Protein AF-A0A9N8DLH5-F1 (afdb_monomer)

Secondary structure (DSSP, 8-state):
--GGGS-HHHHHHHHHHHSTTHHHIIIIIT-HIIIIIHHHTSSSPPPHHHHHHHHGGG-SSSGGGHHHHHHHHHS-BTTBSHHHHHHHHHHHHHHHH----EEEEEEEE-SSS-THHHHHHHTSSSEEEEEEEESS-HHHH-HHHHHHHHHHHHH------------------------PPP----TT--SSSTTTEEE----

Foldseek 3Di:
DALVLFDVVVSVLLVQLQDPPRVLCVFLPVVCVLPPVVQVFWPDGDDPVRSCVSCVQPVHGDPSRVCVSVQSQLPQHVCPVVVSSVVVVVVLVVQQPDAWAKEFEAEVVETQCDDPNVVSNVNRPNYDYDYYYGYHQRCNHCVPVVVVSVVCSVPDPDDPPPPPDDDDDDDDDDDDDDDDDDDDDDPDPDDSPPSGMDTDDDD

Sequence (203 aa):
MSYSDWPKDVAAFFENVRLPNVGEEMILVQNIFVEQMLPASVLRNLTEQEMAVYNAPYLTPGESRRPTLTWPRQIPINGTPPEVADVVTTYSAWMGENEMPKLLISAIPGILLNGEKLELARTWKNQEEVTVDGIHFIQEDSPNEIAEAIENWLEGDTFPQVLAESTSTSGPDDSSGPTTMQTTNGCIYLWFLFATLLLRKVW

Solvent-accessible surface area (backbone atoms only — not comparable to full-atom values): 12173 Å² total; per-residue (Å²): 104,49,61,85,76,40,60,70,68,59,30,51,49,59,54,44,48,60,37,85,67,50,15,50,43,44,24,23,67,63,37,38,54,67,79,44,51,48,56,71,27,32,75,58,85,72,49,72,68,57,50,49,60,71,39,63,72,46,75,53,67,39,73,61,24,41,65,71,40,53,52,69,54,49,50,40,48,73,49,38,41,51,74,47,28,50,52,52,52,53,52,52,53,50,50,47,70,40,83,53,48,33,43,38,52,46,40,47,83,28,62,82,66,47,69,71,60,38,58,54,58,70,65,27,42,57,59,48,78,48,78,42,54,18,34,68,49,33,65,81,52,29,47,64,63,51,48,52,53,50,51,53,61,70,71,52,86,76,73,82,72,78,79,73,76,88,76,89,83,86,85,83,90,85,89,80,83,89,80,85,80,79,90,74,92,74,93,80,90,68,71,92,53,62,81,37,42,49,77,61,86,88,127

Organism: NCBI:txid568900

Mean predicted aligned error: 10.53 Å

Nearest PDB structures (foldseek):
  7pw1-assembly1_A  TM=9.871E-01  e=3.420E-18  synthetic construct
  4wdr-assembly2_B  TM=9.832E-01  e=2.046E-17  Sphingobium indicum UT26S
  4h7h-assembly1_A  TM=9.842E-01  e=2.478E-17  Sphingobium sp. MI1205
  1g5f-assembly1_A  TM=9.837E-01  e=2.478E-17  Sphingomonas paucimobilis
  4h7k-assembly1_A  TM=9.808E-01  e=1.390E-16  Sphingobium sp. MI1205

Structure (mmCIF, N/CA/C/O backbone):
data_AF-A0A9N8DLH5-F1
#
_entry.id   AF-A0A9N8DLH5-F1
#
loop_
_atom_site.group_PDB
_atom_site.id
_atom_site.type_symbol
_atom_site.label_atom_id
_atom_site.label_alt_id
_atom_site.label_comp_id
_atom_site.label_asym_id
_atom_site.label_entity_id
_atom_site.label_seq_id
_atom_site.pdbx_PDB_ins_code
_atom_site.Cartn_x
_atom_site.Cartn_y
_atom_site.Cartn_z
_atom_site.occupancy
_atom_site.B_iso_or_equiv
_atom_site.auth_seq_id
_atom_site.auth_comp_id
_atom_site.auth_asym_id
_atom_site.auth_atom_id
_atom_site.pdbx_PDB_model_num
ATOM 1 N N . MET A 1 1 ? 3.733 14.131 0.642 1.00 80.25 1 MET A N 1
ATOM 2 C CA . MET A 1 1 ? 4.498 12.870 0.667 1.00 80.25 1 MET A CA 1
ATOM 3 C C . MET A 1 1 ? 5.750 13.038 -0.171 1.00 80.25 1 MET A C 1
ATOM 5 O O . MET A 1 1 ? 5.653 13.517 -1.299 1.00 80.25 1 MET A O 1
ATOM 9 N N . SER A 1 2 ? 6.895 12.661 0.381 1.00 86.38 2 SER A N 1
ATOM 10 C CA . SER A 1 2 ? 8.213 12.717 -0.243 1.00 86.38 2 SER A CA 1
ATOM 11 C C . SER A 1 2 ? 8.950 11.384 -0.106 1.00 86.38 2 SER A C 1
ATOM 13 O O . SER A 1 2 ? 8.600 10.566 0.742 1.00 86.38 2 SER A O 1
ATOM 15 N N . TYR A 1 3 ? 9.996 11.163 -0.907 1.00 85.88 3 TYR A N 1
ATOM 16 C CA . TYR A 1 3 ? 10.834 9.961 -0.783 1.00 85.88 3 TYR A CA 1
ATOM 17 C C . TYR A 1 3 ? 11.512 9.843 0.588 1.00 85.88 3 TYR A C 1
ATOM 19 O O . TYR A 1 3 ? 11.722 8.732 1.067 1.00 85.88 3 TYR A O 1
ATOM 27 N N . SER A 1 4 ? 11.820 10.967 1.245 1.00 87.12 4 SER A N 1
ATOM 28 C CA . SER A 1 4 ? 12.405 10.963 2.592 1.00 87.12 4 SER A CA 1
ATOM 29 C C . SER A 1 4 ? 11.441 10.502 3.684 1.00 87.12 4 SER A C 1
ATOM 31 O O . SER A 1 4 ? 11.886 10.245 4.799 1.00 87.12 4 SER A O 1
ATOM 33 N N . ASP A 1 5 ? 10.149 10.357 3.375 1.00 80.50 5 ASP A N 1
ATOM 34 C CA . ASP A 1 5 ? 9.148 9.869 4.327 1.00 80.50 5 ASP A CA 1
ATOM 35 C C . ASP A 1 5 ? 9.230 8.342 4.524 1.00 80.50 5 ASP A C 1
ATOM 37 O O . ASP A 1 5 ? 8.522 7.798 5.373 1.00 80.50 5 ASP A O 1
ATOM 41 N N . TRP A 1 6 ? 10.036 7.636 3.722 1.00 81.00 6 TRP A N 1
ATOM 42 C CA . TRP A 1 6 ? 10.093 6.175 3.680 1.00 81.00 6 TRP A CA 1
ATOM 43 C C . TRP A 1 6 ? 11.488 5.618 3.983 1.00 81.00 6 TRP A C 1
ATOM 45 O O . TRP A 1 6 ? 12.493 6.310 3.791 1.00 81.00 6 TRP A O 1
ATOM 55 N N . PRO A 1 7 ? 11.582 4.340 4.410 1.00 86.31 7 PRO A N 1
ATOM 56 C CA . PRO A 1 7 ? 12.855 3.629 4.446 1.00 86.31 7 PRO A CA 1
ATOM 57 C C . PRO A 1 7 ? 13.575 3.719 3.095 1.00 86.31 7 PRO A C 1
ATOM 59 O O . PRO A 1 7 ? 12.933 3.687 2.042 1.00 86.31 7 PRO A O 1
ATOM 62 N N . LYS A 1 8 ? 14.911 3.803 3.116 1.00 89.38 8 LYS A N 1
ATOM 63 C CA . LYS A 1 8 ? 15.735 4.003 1.907 1.00 89.38 8 LYS A CA 1
ATOM 64 C C . LYS A 1 8 ? 15.429 2.985 0.813 1.00 89.38 8 LYS A C 1
ATOM 66 O O . LYS A 1 8 ? 15.370 3.339 -0.357 1.00 89.38 8 LYS A O 1
ATOM 71 N N . ASP A 1 9 ? 15.202 1.745 1.212 1.00 87.75 9 ASP A N 1
ATOM 72 C CA . ASP A 1 9 ? 14.978 0.609 0.327 1.00 87.75 9 ASP A CA 1
ATOM 73 C C . ASP A 1 9 ? 13.631 0.758 -0.406 1.00 87.75 9 ASP A C 1
ATOM 75 O O . ASP A 1 9 ? 13.538 0.547 -1.615 1.00 87.75 9 ASP A O 1
ATOM 79 N N . VAL A 1 10 ? 12.606 1.232 0.312 1.00 87.19 10 VAL A N 1
ATOM 80 C CA . VAL A 1 10 ? 11.275 1.545 -0.232 1.00 87.19 10 VAL A CA 1
ATOM 81 C C . VAL A 1 10 ? 11.349 2.749 -1.167 1.00 87.19 10 VAL A C 1
ATOM 83 O O . VAL A 1 10 ? 10.803 2.710 -2.270 1.00 87.19 10 VAL A O 1
ATOM 86 N N . ALA A 1 11 ? 12.050 3.811 -0.762 1.00 91.19 11 ALA A N 1
ATOM 87 C CA . ALA A 1 11 ? 12.263 4.980 -1.609 1.00 91.19 11 ALA A CA 1
ATOM 88 C C . ALA A 1 11 ? 12.964 4.592 -2.922 1.00 91.19 11 ALA A C 1
ATOM 90 O O . ALA A 1 11 ? 12.450 4.894 -3.997 1.00 91.19 11 ALA A O 1
ATOM 91 N N . ALA A 1 12 ? 14.058 3.830 -2.839 1.00 93.69 12 ALA A N 1
ATOM 92 C CA . ALA A 1 12 ? 14.810 3.354 -3.994 1.00 93.69 12 ALA A CA 1
ATOM 93 C C . ALA A 1 12 ? 13.968 2.455 -4.912 1.00 93.69 12 ALA A C 1
ATOM 95 O O . ALA A 1 12 ? 14.072 2.558 -6.136 1.00 93.69 12 ALA A O 1
ATOM 96 N N . PHE A 1 13 ? 13.106 1.593 -4.360 1.00 93.81 13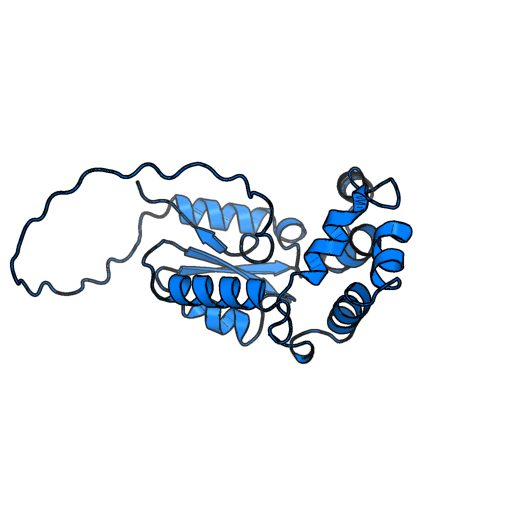 PHE A N 1
ATOM 97 C CA . PHE A 1 13 ? 12.154 0.824 -5.164 1.00 93.81 13 PHE A CA 1
ATOM 98 C C . PHE A 1 13 ? 11.257 1.756 -5.993 1.00 93.81 13 PHE A C 1
ATOM 100 O O . PHE A 1 13 ? 11.144 1.599 -7.211 1.00 93.81 13 PHE A O 1
ATOM 107 N N . PHE A 1 14 ? 10.657 2.759 -5.349 1.00 93.19 14 PHE A N 1
ATOM 108 C CA . PHE A 1 14 ? 9.746 3.694 -6.004 1.00 93.19 14 PHE A CA 1
ATOM 109 C C . PHE A 1 14 ? 10.437 4.650 -6.987 1.00 93.19 14 PHE A C 1
ATOM 111 O O . PHE A 1 14 ? 9.817 5.057 -7.973 1.00 93.19 14 PHE A O 1
ATOM 118 N N . GLU A 1 15 ? 11.699 4.998 -6.763 1.00 95.62 15 GLU A N 1
ATOM 119 C CA . GLU A 1 15 ? 12.505 5.728 -7.743 1.00 95.62 15 GLU A CA 1
ATOM 120 C C . GLU A 1 15 ? 12.760 4.857 -8.981 1.00 95.62 15 GLU A C 1
ATOM 122 O O . GLU A 1 15 ? 12.438 5.259 -10.100 1.00 95.62 15 GLU A O 1
ATOM 127 N N . ASN A 1 16 ? 13.252 3.629 -8.791 1.00 97.19 16 ASN A N 1
ATOM 128 C CA . ASN A 1 16 ? 13.611 2.740 -9.897 1.00 97.19 16 ASN A CA 1
ATOM 129 C C . ASN A 1 16 ? 12.400 2.278 -10.715 1.00 97.19 16 ASN A 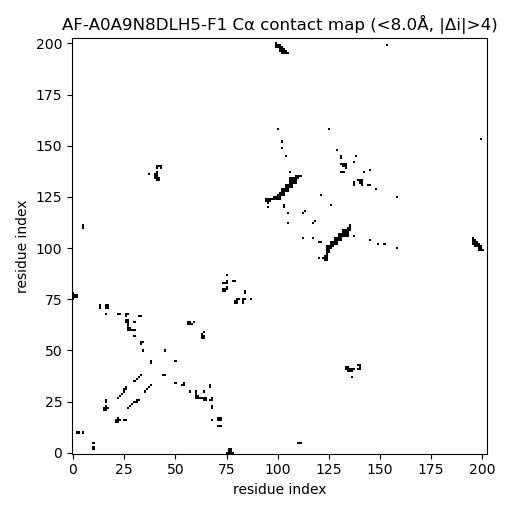C 1
ATOM 131 O O . ASN A 1 16 ? 12.462 2.260 -11.944 1.00 97.19 16 ASN A O 1
ATOM 135 N N . VAL A 1 17 ? 11.265 1.978 -10.072 1.00 96.56 17 VAL A N 1
ATOM 136 C CA . VAL A 1 17 ? 10.045 1.558 -10.785 1.00 96.56 17 VAL A CA 1
ATOM 137 C C . VAL A 1 17 ? 9.519 2.654 -11.722 1.00 96.56 17 VAL A C 1
ATOM 139 O O . VAL A 1 17 ? 8.859 2.357 -12.718 1.00 96.56 17 VAL A O 1
ATOM 142 N N . ARG A 1 18 ? 9.829 3.930 -11.452 1.00 96.44 18 ARG A N 1
ATOM 143 C CA . ARG A 1 18 ? 9.454 5.074 -12.300 1.00 96.44 18 ARG A CA 1
ATOM 144 C C . ARG A 1 18 ? 10.413 5.320 -13.463 1.00 96.44 18 ARG A C 1
ATOM 146 O O . ARG A 1 18 ? 10.031 6.023 -14.396 1.00 96.44 18 ARG A O 1
ATOM 153 N N . LEU A 1 19 ? 11.614 4.747 -13.449 1.00 97.62 19 LEU A N 1
ATOM 154 C CA . LEU A 1 19 ? 12.576 4.915 -14.535 1.00 97.62 19 LEU A CA 1
ATOM 155 C C . LEU A 1 19 ? 12.169 4.085 -15.769 1.00 97.62 19 LEU A C 1
ATOM 157 O O . LEU A 1 19 ? 11.761 2.928 -15.621 1.00 97.62 19 LEU A O 1
ATOM 161 N N . PRO A 1 20 ? 12.288 4.644 -16.989 1.00 96.75 20 PRO A N 1
ATOM 162 C CA . PRO A 1 20 ? 11.989 3.921 -18.220 1.00 96.75 20 PRO A CA 1
ATOM 163 C C . PRO A 1 20 ? 12.994 2.786 -18.443 1.00 96.75 20 PRO A C 1
ATOM 165 O O . PRO A 1 20 ? 14.189 2.941 -18.187 1.00 96.75 20 PRO A O 1
ATOM 168 N N . ASN A 1 21 ? 12.508 1.656 -18.953 1.00 97.44 21 ASN A N 1
ATOM 169 C CA . ASN A 1 21 ? 13.212 0.381 -19.136 1.00 97.44 21 ASN A CA 1
ATOM 170 C C . ASN A 1 21 ? 13.603 -0.314 -17.823 1.00 97.44 21 ASN A C 1
ATOM 172 O O . ASN A 1 21 ? 13.488 -1.530 -17.737 1.00 97.44 21 ASN A O 1
ATOM 176 N N . VAL A 1 22 ? 14.022 0.431 -16.797 1.00 98.50 22 VAL A N 1
ATOM 177 C CA . VAL A 1 22 ? 14.366 -0.121 -15.477 1.00 98.50 22 VAL A CA 1
ATOM 178 C C . VAL A 1 22 ? 13.118 -0.652 -14.774 1.00 98.50 22 VAL A C 1
ATOM 180 O O . VAL A 1 22 ? 13.096 -1.811 -14.374 1.00 98.50 22 VAL A O 1
ATOM 183 N N . GLY A 1 23 ? 12.053 0.150 -14.669 1.00 98.25 23 GLY A N 1
ATOM 184 C CA . GLY A 1 23 ? 10.805 -0.298 -14.051 1.00 98.25 23 GLY A CA 1
ATOM 185 C C . GLY A 1 23 ? 10.131 -1.425 -14.838 1.00 98.25 23 GLY A C 1
ATOM 186 O O . GLY A 1 23 ? 9.621 -2.375 -14.247 1.00 98.25 23 GLY A O 1
ATOM 187 N N . GLU A 1 24 ? 10.164 -1.355 -16.172 1.00 98.50 24 GLU A N 1
ATOM 188 C CA . GLU A 1 24 ? 9.677 -2.421 -17.049 1.00 98.50 24 GLU A CA 1
ATOM 189 C C . GLU A 1 24 ? 10.430 -3.735 -16.822 1.00 98.50 24 GLU A C 1
ATOM 191 O O . GLU A 1 24 ? 9.792 -4.773 -16.674 1.00 98.50 24 GLU A O 1
ATOM 196 N N . GLU A 1 25 ? 11.758 -3.701 -16.741 1.00 98.56 25 GLU A N 1
ATOM 197 C CA . GLU A 1 25 ? 12.571 -4.881 -16.444 1.00 98.56 25 GLU A CA 1
ATOM 198 C C . GLU A 1 25 ? 12.245 -5.437 -15.047 1.00 98.56 25 GLU A C 1
ATOM 200 O O . GLU A 1 25 ? 11.876 -6.603 -14.904 1.00 98.56 25 GLU A O 1
ATOM 205 N N . MET A 1 26 ? 12.277 -4.585 -14.019 1.00 98.31 26 MET A N 1
ATOM 206 C CA . MET A 1 26 ? 12.006 -4.980 -12.632 1.00 98.31 26 MET A CA 1
ATOM 207 C C . MET A 1 26 ? 10.631 -5.631 -12.452 1.00 98.31 26 MET A C 1
ATOM 209 O O . MET A 1 26 ? 10.480 -6.596 -11.704 1.00 98.31 26 MET A O 1
ATOM 213 N N . ILE A 1 27 ? 9.600 -5.097 -13.107 1.00 98.25 27 ILE A N 1
ATOM 214 C CA . ILE A 1 27 ? 8.228 -5.541 -12.865 1.00 98.25 27 ILE A CA 1
ATOM 215 C C . ILE A 1 27 ? 7.736 -6.499 -13.941 1.00 98.25 27 ILE A C 1
ATOM 217 O O . ILE A 1 27 ? 7.253 -7.584 -13.625 1.00 98.25 27 ILE A O 1
ATOM 221 N N . LEU A 1 28 ? 7.849 -6.132 -15.216 1.00 98.50 28 LEU A N 1
ATOM 222 C CA . LEU A 1 28 ? 7.273 -6.927 -16.299 1.00 98.50 28 LEU A CA 1
ATOM 223 C C . LEU A 1 28 ? 8.102 -8.179 -16.577 1.00 98.50 28 LEU A C 1
ATOM 225 O O . LEU A 1 28 ? 7.523 -9.205 -16.930 1.00 98.50 28 LEU A O 1
ATOM 229 N N . VAL A 1 29 ? 9.422 -8.134 -16.379 1.00 98.38 29 VAL A N 1
ATOM 230 C CA . VAL A 1 29 ? 10.312 -9.286 -16.598 1.00 98.38 29 VAL A CA 1
ATOM 231 C C . VAL A 1 29 ? 10.588 -10.030 -15.293 1.00 98.38 29 VAL A C 1
ATOM 233 O O . VAL A 1 29 ? 10.373 -11.241 -15.233 1.00 98.38 29 VAL A O 1
ATOM 236 N N . GLN A 1 30 ? 10.975 -9.318 -14.236 1.00 98.12 30 GLN A N 1
ATOM 237 C CA . GLN A 1 30 ? 11.459 -9.924 -12.988 1.00 98.12 30 GLN A CA 1
ATOM 238 C C . GLN A 1 30 ? 10.388 -10.102 -11.902 1.00 98.12 30 GLN A C 1
ATOM 240 O O . GLN A 1 30 ? 10.673 -10.707 -10.876 1.00 98.12 30 GLN A O 1
ATOM 245 N N . ASN A 1 31 ? 9.166 -9.594 -12.106 1.00 97.88 31 ASN A N 1
ATOM 246 C CA . ASN A 1 31 ? 8.037 -9.749 -11.178 1.00 97.88 31 ASN A CA 1
ATOM 247 C C . ASN A 1 31 ? 8.323 -9.298 -9.729 1.00 97.88 31 ASN A C 1
ATOM 249 O O . ASN A 1 31 ? 7.689 -9.777 -8.787 1.00 97.88 31 ASN A O 1
ATOM 253 N N . ILE A 1 32 ? 9.251 -8.349 -9.538 1.00 97.31 32 ILE A N 1
ATOM 254 C CA . ILE A 1 32 ? 9.759 -7.952 -8.211 1.00 97.31 32 ILE A CA 1
ATOM 255 C C . ILE A 1 32 ? 8.635 -7.523 -7.261 1.00 97.31 32 ILE A C 1
ATOM 257 O O . ILE A 1 32 ? 8.720 -7.771 -6.059 1.00 97.31 32 ILE A O 1
ATOM 261 N N . PHE A 1 33 ? 7.562 -6.910 -7.775 1.00 94.94 33 PHE A N 1
ATOM 262 C CA . PHE A 1 33 ? 6.442 -6.483 -6.934 1.00 94.94 33 PHE A CA 1
ATOM 263 C C . PHE A 1 33 ? 5.807 -7.658 -6.173 1.00 94.94 33 PHE A C 1
ATOM 265 O O . PHE A 1 33 ? 5.589 -7.576 -4.969 1.00 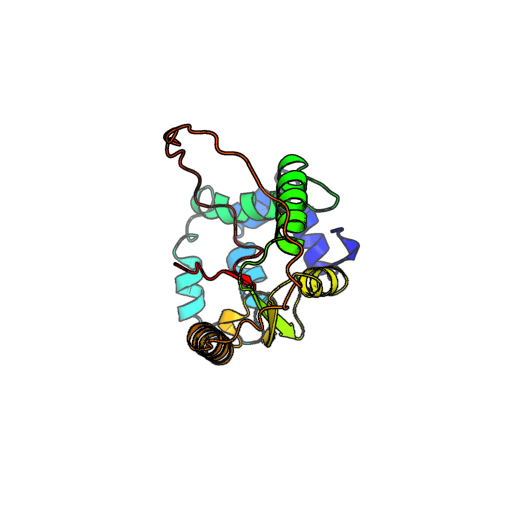94.94 33 PHE A O 1
ATOM 272 N N . VAL A 1 34 ? 5.515 -8.757 -6.868 1.00 96.25 34 VAL A N 1
ATOM 273 C CA . VAL A 1 34 ? 4.799 -9.897 -6.278 1.00 96.25 34 VAL A CA 1
ATOM 274 C C . VAL A 1 34 ? 5.773 -10.845 -5.592 1.00 96.25 34 VAL A C 1
ATOM 276 O O . VAL A 1 34 ? 5.501 -11.309 -4.494 1.00 96.25 34 VAL A O 1
ATOM 279 N N . GLU A 1 35 ? 6.924 -11.114 -6.206 1.00 97.06 35 GLU A N 1
ATOM 280 C CA . GLU A 1 35 ? 7.851 -12.133 -5.704 1.00 97.06 35 GLU A CA 1
ATOM 281 C C . GLU A 1 35 ? 8.768 -11.638 -4.581 1.00 97.06 35 GLU A C 1
ATOM 283 O O . GLU A 1 35 ? 9.313 -12.459 -3.848 1.00 97.06 35 GLU A O 1
ATOM 288 N N . GLN A 1 36 ? 8.949 -10.321 -4.425 1.00 94.75 36 GLN A N 1
ATOM 289 C CA . GLN A 1 36 ? 9.870 -9.764 -3.426 1.00 94.75 36 GLN A CA 1
ATOM 290 C C . GLN A 1 36 ? 9.204 -8.719 -2.531 1.00 94.75 36 GLN A C 1
ATOM 292 O O . GLN A 1 36 ? 9.236 -8.854 -1.312 1.00 94.75 36 GLN A O 1
ATOM 297 N N . MET A 1 37 ? 8.572 -7.693 -3.110 1.00 92.94 37 MET A N 1
ATOM 298 C CA . MET A 1 37 ? 7.992 -6.597 -2.321 1.00 92.94 37 MET A CA 1
ATOM 299 C C . MET A 1 37 ? 6.822 -7.057 -1.450 1.00 92.94 37 MET A C 1
ATOM 301 O O . MET A 1 37 ? 6.749 -6.668 -0.286 1.00 92.94 37 MET A O 1
ATOM 305 N N . LEU A 1 38 ? 5.920 -7.877 -1.999 1.00 94.06 38 LEU A N 1
ATOM 306 C CA . LEU A 1 38 ? 4.769 -8.406 -1.270 1.00 94.06 38 LEU A CA 1
ATOM 307 C C . LEU A 1 38 ? 5.175 -9.196 -0.013 1.00 94.06 38 LEU A C 1
ATOM 309 O O . LEU A 1 38 ? 4.798 -8.759 1.074 1.00 94.06 38 LEU A O 1
ATOM 313 N N . PRO A 1 39 ? 5.991 -10.267 -0.094 1.00 95.69 39 PRO A N 1
ATOM 314 C CA . PRO A 1 39 ? 6.378 -11.025 1.097 1.00 95.69 39 PRO A CA 1
ATOM 315 C C . PRO A 1 39 ? 7.275 -10.229 2.055 1.00 95.69 39 PRO A C 1
ATOM 317 O O . PRO A 1 39 ? 7.208 -10.444 3.257 1.00 95.69 39 PRO A O 1
ATOM 320 N N . ALA A 1 40 ? 8.076 -9.276 1.562 1.00 94.06 40 ALA A N 1
ATOM 321 C CA . ALA A 1 40 ? 8.868 -8.393 2.425 1.00 94.06 40 ALA A CA 1
ATOM 322 C C . ALA A 1 40 ? 8.019 -7.363 3.197 1.00 94.06 40 ALA A C 1
ATOM 324 O O . ALA A 1 40 ? 8.529 -6.703 4.102 1.00 94.06 40 ALA A O 1
ATOM 325 N N . SER A 1 41 ? 6.741 -7.200 2.834 1.00 93.62 41 SER A N 1
ATOM 326 C CA . SER A 1 41 ? 5.816 -6.235 3.441 1.00 93.62 41 SER A CA 1
ATOM 327 C C . SER A 1 41 ? 4.745 -6.897 4.322 1.00 93.62 41 SER A C 1
ATOM 329 O O . SER A 1 41 ? 3.673 -6.316 4.532 1.00 93.62 41 SER A O 1
ATOM 331 N N . VAL A 1 42 ? 5.060 -8.091 4.831 1.00 95.50 42 VAL A N 1
ATOM 332 C CA . VAL A 1 42 ? 4.301 -8.916 5.784 1.00 95.50 42 VAL A CA 1
ATOM 333 C C . VAL A 1 42 ? 5.268 -9.312 6.913 1.00 95.50 42 VAL A C 1
ATOM 335 O O . VAL A 1 42 ? 6.438 -9.581 6.640 1.00 95.50 42 VAL A O 1
ATOM 338 N N . LEU A 1 43 ? 4.836 -9.309 8.179 1.00 96.12 43 LEU A N 1
ATOM 339 C CA . LEU A 1 43 ? 5.682 -9.726 9.310 1.00 96.12 43 LEU A CA 1
ATOM 340 C C . LEU A 1 43 ? 5.950 -11.231 9.289 1.00 96.12 43 LEU A C 1
ATOM 342 O O . LEU A 1 43 ? 7.078 -11.670 9.534 1.00 96.12 43 LEU A O 1
ATOM 346 N N . ARG A 1 44 ? 4.910 -12.030 9.038 1.00 95.81 44 ARG A N 1
ATOM 347 C CA . ARG A 1 44 ? 5.052 -13.483 8.905 1.00 95.81 44 ARG A CA 1
ATOM 348 C C . ARG A 1 44 ? 5.566 -13.872 7.520 1.00 95.81 44 ARG A C 1
ATOM 350 O O . ARG A 1 44 ? 5.396 -13.164 6.534 1.00 95.81 44 ARG A O 1
ATOM 357 N N . ASN A 1 45 ? 6.102 -15.084 7.422 1.00 96.62 45 ASN A N 1
ATOM 358 C CA . ASN A 1 45 ? 6.362 -15.679 6.116 1.00 96.62 45 ASN A CA 1
ATOM 359 C C . ASN A 1 45 ? 5.043 -16.148 5.491 1.00 96.62 45 ASN A C 1
ATOM 361 O O . ASN A 1 45 ? 4.296 -16.918 6.105 1.00 96.62 45 ASN A O 1
ATOM 365 N N . LEU A 1 46 ? 4.789 -15.718 4.257 1.00 97.06 46 LEU A N 1
ATOM 366 C CA . LEU A 1 46 ? 3.748 -16.307 3.424 1.00 97.06 46 LEU A CA 1
ATOM 367 C C . LEU A 1 46 ? 4.169 -17.716 2.998 1.00 97.06 46 LEU A C 1
ATOM 369 O O . LEU A 1 46 ? 5.324 -17.968 2.647 1.00 97.06 46 LEU A O 1
ATOM 373 N N . THR A 1 47 ? 3.224 -18.643 3.046 1.00 98.25 47 THR A N 1
ATOM 374 C CA . THR A 1 47 ? 3.411 -20.029 2.616 1.00 98.25 47 THR A CA 1
ATOM 375 C C . THR A 1 47 ? 3.550 -20.123 1.098 1.00 98.25 47 THR A C 1
ATOM 377 O O . THR A 1 47 ? 3.146 -19.230 0.351 1.00 98.25 47 THR A O 1
ATOM 380 N N . GLU A 1 48 ? 4.075 -21.248 0.611 1.00 98.00 48 GLU A N 1
ATOM 381 C CA . GLU A 1 48 ? 4.153 -21.514 -0.830 1.00 98.00 48 GLU A CA 1
ATOM 382 C C . GLU A 1 48 ? 2.769 -21.503 -1.491 1.00 98.00 48 GLU A C 1
ATOM 384 O O . GLU A 1 48 ? 2.629 -21.027 -2.616 1.00 98.00 48 GLU A O 1
ATOM 389 N N . GLN A 1 49 ? 1.735 -21.991 -0.796 1.00 98.44 49 GLN A N 1
ATOM 390 C CA . GLN A 1 49 ? 0.365 -21.994 -1.306 1.00 98.44 49 GLN A CA 1
ATOM 391 C C . GLN A 1 49 ? -0.193 -20.572 -1.430 1.00 98.44 49 GLN A C 1
ATOM 393 O O . GLN A 1 49 ? -0.783 -20.242 -2.457 1.00 98.44 49 GLN A O 1
ATOM 398 N N . GLU A 1 50 ? 0.026 -19.719 -0.428 1.00 98.19 50 GLU A N 1
ATOM 399 C CA . GLU A 1 50 ? -0.382 -18.307 -0.469 1.00 98.19 50 GLU A CA 1
ATOM 400 C C . GLU A 1 50 ? 0.359 -17.556 -1.582 1.00 98.19 50 GLU A C 1
ATOM 402 O O . GLU A 1 50 ? -0.260 -16.889 -2.413 1.00 98.19 50 GLU A O 1
ATOM 407 N N . MET A 1 51 ? 1.679 -17.745 -1.680 1.00 98.25 51 MET A N 1
ATOM 408 C CA . MET A 1 51 ? 2.479 -17.152 -2.752 1.00 98.25 51 MET A CA 1
ATOM 409 C C . MET A 1 51 ? 2.059 -17.652 -4.136 1.00 98.25 51 MET A C 1
ATOM 411 O O . MET A 1 51 ? 2.065 -16.874 -5.090 1.00 98.25 51 MET A O 1
ATOM 415 N N . ALA A 1 52 ? 1.667 -18.920 -4.282 1.00 98.31 52 ALA A N 1
ATOM 416 C CA . ALA A 1 52 ? 1.158 -19.444 -5.546 1.00 98.31 52 ALA A CA 1
ATOM 417 C C . ALA A 1 52 ? -0.150 -18.752 -5.967 1.00 98.31 52 ALA A C 1
ATOM 419 O O . ALA A 1 52 ? -0.320 -18.446 -7.148 1.00 98.31 52 ALA A O 1
ATOM 420 N N . VAL A 1 53 ? -1.042 -18.450 -5.015 1.00 98.44 53 VAL A N 1
ATOM 421 C CA . VAL A 1 53 ? -2.278 -17.691 -5.277 1.00 98.44 53 VAL A CA 1
ATOM 422 C C . VAL A 1 53 ? -1.955 -16.264 -5.715 1.00 98.44 53 VAL A C 1
ATOM 424 O O . VAL A 1 53 ? -2.464 -15.822 -6.746 1.00 98.44 53 VAL A O 1
ATOM 427 N N . TYR A 1 54 ? -1.066 -15.567 -5.001 1.00 97.69 54 TYR A N 1
ATOM 428 C CA . TYR A 1 54 ? -0.646 -14.216 -5.381 1.00 97.69 54 TYR A CA 1
ATOM 429 C C . TYR A 1 54 ? 0.031 -14.162 -6.752 1.00 97.69 54 TYR A C 1
ATOM 431 O O . TYR A 1 54 ? -0.180 -13.209 -7.499 1.00 97.69 54 TYR A O 1
ATOM 439 N N . ASN A 1 55 ? 0.809 -15.184 -7.113 1.00 97.19 55 ASN A N 1
ATOM 440 C CA . ASN A 1 55 ? 1.494 -15.252 -8.402 1.00 97.19 55 ASN A CA 1
ATOM 441 C C . ASN A 1 55 ? 0.591 -15.653 -9.571 1.00 97.19 55 ASN A C 1
ATOM 443 O O . ASN A 1 55 ? 0.927 -15.339 -10.714 1.00 97.19 55 ASN A O 1
ATOM 447 N N . ALA A 1 56 ? -0.539 -16.321 -9.326 1.00 97.94 56 ALA A N 1
ATOM 448 C CA . ALA A 1 56 ? -1.388 -16.881 -10.378 1.00 97.94 56 ALA A CA 1
ATOM 449 C C . ALA A 1 56 ? -1.775 -15.879 -11.496 1.00 97.94 56 ALA A C 1
ATOM 451 O O . ALA A 1 56 ? -1.710 -16.266 -12.666 1.00 97.94 56 ALA A O 1
ATOM 452 N N . PRO A 1 57 ? -2.094 -14.595 -11.215 1.00 97.06 57 PRO A N 1
ATOM 453 C CA . PRO A 1 57 ? -2.393 -13.609 -12.261 1.00 97.06 57 PRO A CA 1
ATOM 454 C C . PRO A 1 57 ? -1.161 -13.119 -13.046 1.00 97.06 57 PRO A C 1
ATOM 456 O O . PRO A 1 57 ? -1.304 -12.507 -14.104 1.00 97.06 57 PRO A O 1
ATOM 459 N N . TYR A 1 58 ? 0.050 -13.375 -12.542 1.00 97.38 58 TYR A N 1
ATOM 460 C CA . TYR A 1 58 ? 1.299 -12.720 -12.948 1.00 97.38 58 TYR A CA 1
ATOM 461 C C . TYR A 1 58 ? 2.369 -13.696 -13.463 1.00 97.38 58 TYR A C 1
ATOM 463 O O . TYR A 1 58 ? 3.529 -13.320 -13.638 1.00 97.38 58 TYR A O 1
ATOM 471 N N . LEU A 1 59 ? 1.992 -14.944 -13.757 1.00 96.38 59 LEU A N 1
ATOM 472 C CA . LEU A 1 59 ? 2.924 -15.988 -14.203 1.00 96.38 59 LEU A CA 1
ATOM 473 C C . LEU A 1 59 ? 3.625 -15.657 -15.528 1.00 96.38 59 LEU A C 1
ATOM 475 O O . LEU A 1 59 ? 4.770 -16.049 -15.738 1.00 96.38 59 LEU A O 1
ATOM 479 N N . THR A 1 60 ? 2.954 -14.931 -16.425 1.00 97.62 60 THR A N 1
ATOM 480 C CA . THR A 1 60 ? 3.523 -14.570 -17.731 1.00 97.62 60 THR A CA 1
ATOM 481 C C . THR A 1 60 ? 4.242 -13.215 -17.641 1.00 97.62 60 THR A C 1
ATOM 483 O O . THR A 1 60 ? 3.656 -12.252 -17.135 1.00 97.62 60 THR A O 1
ATOM 486 N N . PRO A 1 61 ? 5.496 -13.094 -18.112 1.00 98.19 61 PRO A N 1
ATOM 487 C CA . PRO A 1 61 ? 6.154 -11.798 -18.260 1.00 98.19 61 PRO A CA 1
ATOM 488 C C . PRO A 1 61 ? 5.429 -10.869 -19.246 1.00 98.19 61 PRO A C 1
ATOM 490 O O . PRO A 1 61 ? 4.820 -11.328 -20.211 1.00 98.19 61 PRO A O 1
ATOM 493 N N . GLY A 1 62 ? 5.527 -9.554 -19.041 1.00 97.62 62 GLY A N 1
ATOM 494 C CA . GLY A 1 62 ? 4.890 -8.550 -19.903 1.00 97.62 62 GLY A CA 1
ATOM 495 C C . GLY A 1 62 ? 3.545 -8.046 -19.371 1.00 97.62 62 GLY A C 1
ATOM 496 O O . GLY A 1 62 ? 3.426 -7.706 -18.195 1.00 97.62 62 GLY A O 1
ATOM 497 N N . GLU A 1 63 ? 2.533 -7.955 -20.240 1.00 97.31 63 GLU A N 1
ATOM 498 C CA . GLU A 1 63 ? 1.283 -7.223 -19.957 1.00 97.31 63 GLU A CA 1
ATOM 499 C C . GLU A 1 63 ? 0.471 -7.748 -18.771 1.00 97.31 63 GLU A C 1
ATOM 501 O O . GLU A 1 63 ? -0.179 -6.951 -18.100 1.00 97.31 63 GLU A O 1
ATOM 506 N N . SER A 1 64 ? 0.529 -9.041 -18.445 1.00 96.44 64 SER A N 1
ATOM 507 C CA . SER A 1 64 ? -0.125 -9.572 -17.235 1.00 96.44 64 SER A CA 1
ATOM 508 C C . SER A 1 64 ? 0.366 -8.885 -15.960 1.00 96.44 64 SER A C 1
ATOM 510 O O . SER A 1 64 ? -0.391 -8.754 -15.006 1.00 96.44 64 SER A O 1
ATOM 512 N N . ARG A 1 65 ? 1.605 -8.377 -15.957 1.00 98.12 65 ARG A N 1
ATOM 513 C CA . ARG A 1 65 ? 2.229 -7.643 -14.844 1.00 98.12 65 ARG A CA 1
ATOM 514 C C . ARG A 1 65 ? 2.127 -6.123 -15.000 1.00 98.12 65 ARG A C 1
ATOM 516 O O . ARG A 1 65 ? 2.598 -5.378 -14.148 1.00 98.12 65 ARG A O 1
ATOM 523 N N . ARG A 1 66 ? 1.488 -5.622 -16.065 1.00 97.44 66 ARG A N 1
ATOM 524 C CA . ARG A 1 66 ? 1.278 -4.180 -16.282 1.00 97.44 66 ARG A CA 1
ATOM 525 C C . ARG A 1 66 ? 0.628 -3.492 -15.075 1.00 97.44 66 ARG A C 1
ATOM 527 O O . ARG A 1 66 ? 1.103 -2.409 -14.726 1.00 97.44 66 ARG A O 1
ATOM 534 N N . PRO A 1 67 ? -0.387 -4.072 -14.399 1.00 95.69 67 PRO A N 1
ATOM 535 C CA . PRO A 1 67 ? -1.004 -3.419 -13.246 1.00 95.69 67 PRO A CA 1
ATOM 536 C C . PRO A 1 67 ? -0.013 -3.150 -12.107 1.00 95.69 67 PRO A C 1
ATOM 538 O O . PRO A 1 67 ? -0.022 -2.057 -11.543 1.00 95.69 67 PRO A O 1
ATOM 541 N N . THR A 1 68 ? 0.899 -4.089 -11.832 1.00 95.50 68 THR A N 1
ATOM 542 C CA . THR A 1 68 ? 1.903 -3.966 -10.763 1.00 95.50 68 THR A CA 1
ATOM 543 C C . THR A 1 68 ? 3.075 -3.051 -11.134 1.00 95.50 68 THR A C 1
ATOM 545 O O . THR A 1 68 ? 3.882 -2.727 -10.269 1.00 95.50 68 THR A O 1
ATOM 548 N N . LEU A 1 69 ? 3.159 -2.572 -12.387 1.00 97.12 69 LEU A N 1
ATOM 549 C CA . LEU A 1 69 ? 4.086 -1.515 -12.825 1.00 97.12 69 LEU A CA 1
ATOM 550 C C . LEU A 1 69 ? 3.412 -0.142 -12.849 1.00 97.12 69 LEU A C 1
ATOM 552 O O . LEU A 1 69 ? 3.963 0.848 -12.366 1.00 97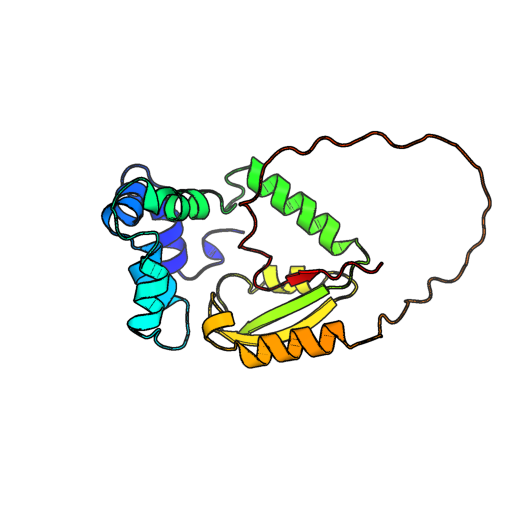.12 69 LEU A O 1
ATOM 556 N N . THR A 1 70 ? 2.224 -0.071 -13.450 1.00 96.00 70 THR A N 1
ATOM 557 C CA . THR A 1 70 ? 1.495 1.187 -13.610 1.00 96.00 70 THR A CA 1
ATOM 558 C C . THR A 1 70 ? 1.099 1.746 -12.252 1.00 96.00 70 THR A C 1
ATOM 560 O O . THR A 1 70 ? 1.291 2.933 -12.012 1.00 96.00 70 THR A O 1
ATOM 563 N N . TRP A 1 71 ? 0.596 0.907 -11.345 1.00 94.06 71 TRP A N 1
ATOM 564 C CA . TRP A 1 71 ? 0.108 1.369 -10.050 1.00 94.06 71 TRP A CA 1
ATOM 565 C C . TRP A 1 71 ? 1.190 2.055 -9.194 1.00 94.06 71 TRP A C 1
ATOM 567 O O . TRP A 1 71 ? 0.956 3.196 -8.789 1.00 94.06 71 TRP A O 1
ATOM 577 N N . PRO A 1 72 ? 2.403 1.488 -8.994 1.00 92.56 72 PRO A N 1
ATOM 578 C CA . PRO A 1 72 ? 3.465 2.180 -8.256 1.00 92.56 72 PRO A CA 1
ATOM 579 C C . PRO A 1 72 ? 3.838 3.547 -8.835 1.00 92.56 72 PRO A C 1
ATOM 581 O O . PRO A 1 72 ? 4.178 4.460 -8.083 1.00 92.56 72 PRO A O 1
ATOM 584 N N . ARG A 1 73 ? 3.754 3.704 -10.166 1.00 96.06 73 ARG A N 1
ATOM 585 C CA . ARG A 1 73 ? 4.038 4.966 -10.870 1.00 96.06 73 ARG A CA 1
ATOM 586 C C . ARG A 1 73 ? 2.965 6.034 -10.651 1.00 96.06 73 ARG A C 1
ATOM 588 O O . ARG A 1 73 ? 3.259 7.208 -10.845 1.00 96.06 73 ARG A O 1
ATOM 595 N N . GLN A 1 74 ? 1.755 5.645 -10.249 1.00 95.56 74 GLN A N 1
ATOM 596 C CA . GLN A 1 74 ? 0.645 6.566 -9.990 1.00 95.56 74 GLN A CA 1
ATOM 597 C C . GLN A 1 74 ? 0.626 7.109 -8.558 1.00 95.56 74 GLN A C 1
ATOM 599 O O . GLN A 1 74 ? -0.107 8.051 -8.284 1.00 95.56 74 GLN A O 1
ATOM 604 N N . ILE A 1 75 ? 1.429 6.568 -7.637 1.00 91.56 75 ILE A N 1
ATOM 605 C CA . ILE A 1 75 ? 1.491 7.103 -6.270 1.00 91.56 75 ILE A CA 1
ATOM 606 C C . ILE A 1 75 ? 2.067 8.530 -6.313 1.00 91.56 75 ILE A C 1
ATOM 608 O O . ILE A 1 75 ? 3.165 8.703 -6.858 1.00 91.56 75 ILE A O 1
ATOM 612 N N . PRO A 1 76 ? 1.380 9.536 -5.735 1.00 92.69 76 PRO A N 1
ATOM 613 C CA . PRO A 1 76 ? 1.784 10.934 -5.828 1.00 92.69 76 PRO A CA 1
ATOM 614 C C . PRO A 1 76 ? 2.926 11.259 -4.857 1.00 92.69 76 PRO A C 1
ATOM 616 O O . PRO A 1 76 ? 2.719 11.756 -3.748 1.00 92.69 76 PRO A O 1
ATOM 619 N N . ILE A 1 77 ? 4.159 10.990 -5.282 1.00 90.69 77 ILE A N 1
ATOM 620 C CA . ILE A 1 77 ? 5.374 11.323 -4.527 1.00 90.69 77 ILE A CA 1
ATOM 621 C C . ILE A 1 77 ? 5.901 12.658 -5.039 1.00 90.69 77 ILE A C 1
ATOM 623 O O . ILE A 1 77 ? 6.020 12.852 -6.249 1.00 90.69 77 ILE A O 1
ATOM 627 N N . ASN A 1 78 ? 6.204 13.591 -4.133 1.00 91.88 78 ASN A N 1
ATOM 628 C CA . ASN A 1 78 ? 6.595 14.962 -4.478 1.00 91.88 78 ASN A CA 1
ATOM 629 C C . ASN A 1 78 ? 5.599 15.634 -5.448 1.00 91.88 78 ASN A C 1
ATOM 631 O O . ASN A 1 78 ? 5.993 16.394 -6.330 1.00 91.88 78 ASN A O 1
ATOM 635 N N . GLY A 1 79 ? 4.307 15.313 -5.317 1.00 90.69 79 GLY A N 1
ATOM 636 C CA . GLY A 1 79 ? 3.243 15.868 -6.156 1.00 90.69 79 GLY A CA 1
ATOM 637 C C . GLY A 1 79 ? 3.174 15.316 -7.584 1.00 90.69 79 GLY A C 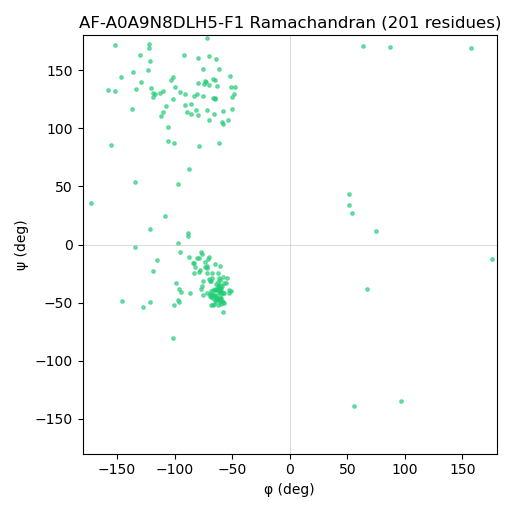1
ATOM 638 O O . GLY A 1 79 ? 2.469 15.889 -8.401 1.00 90.69 79 GLY A O 1
ATOM 639 N N . THR A 1 80 ? 3.887 14.233 -7.916 1.00 93.44 80 THR A N 1
ATOM 640 C CA . THR A 1 80 ? 3.849 13.619 -9.257 1.00 93.44 80 THR A CA 1
ATOM 641 C C . THR A 1 80 ? 3.298 12.188 -9.199 1.00 93.44 80 THR A C 1
ATOM 643 O O . THR A 1 80 ? 3.839 11.393 -8.424 1.00 93.44 80 THR A O 1
ATOM 646 N N . PRO A 1 81 ? 2.300 11.818 -10.032 1.00 95.44 81 PRO A N 1
ATOM 647 C CA . PRO A 1 81 ? 1.653 12.644 -11.064 1.00 95.44 81 PRO A CA 1
ATOM 648 C C . PRO A 1 81 ? 0.720 13.725 -10.481 1.00 95.44 81 PRO A C 1
ATOM 650 O O . PRO A 1 81 ? 0.016 13.432 -9.510 1.00 95.44 81 PRO A O 1
ATOM 653 N N . PRO A 1 82 ? 0.706 14.955 -11.035 1.00 96.06 82 PRO A N 1
ATOM 654 C CA . PRO A 1 82 ? -0.062 16.074 -10.481 1.00 96.06 82 PRO A CA 1
ATOM 655 C C . PRO A 1 82 ? -1.564 15.798 -10.449 1.00 96.06 82 PRO A C 1
ATOM 657 O O . PRO A 1 82 ? -2.215 16.085 -9.455 1.00 96.06 82 PRO A O 1
ATOM 660 N N . GLU A 1 83 ? -2.106 15.142 -11.471 1.00 95.38 83 GLU A N 1
ATOM 661 C CA . GLU A 1 83 ? -3.518 14.779 -11.531 1.00 95.38 83 GLU A CA 1
ATOM 662 C C . GLU A 1 83 ? -3.928 13.836 -10.392 1.00 95.38 83 GLU A C 1
ATOM 664 O O . GLU A 1 83 ? -5.006 13.979 -9.816 1.00 95.38 83 GLU A O 1
ATOM 669 N N . VAL A 1 84 ? -3.052 12.901 -10.009 1.00 94.75 84 VAL A N 1
ATOM 670 C CA . VAL A 1 84 ? -3.312 12.007 -8.875 1.00 94.75 84 VAL A CA 1
ATOM 671 C C . VAL A 1 84 ? -3.090 12.744 -7.557 1.00 94.75 84 VAL A C 1
ATOM 673 O O . VAL A 1 84 ? -3.864 12.560 -6.620 1.00 94.75 84 VAL A O 1
ATOM 676 N N . ALA A 1 85 ? -2.073 13.606 -7.477 1.00 91.81 85 ALA A N 1
ATOM 677 C CA . ALA A 1 85 ? -1.818 14.430 -6.299 1.00 91.81 85 ALA A CA 1
ATOM 678 C C . ALA A 1 85 ? -3.003 15.363 -5.982 1.00 91.81 85 ALA A C 1
ATOM 680 O O . ALA A 1 85 ? -3.384 15.493 -4.816 1.00 91.81 85 ALA A O 1
ATOM 681 N N . ASP A 1 86 ? -3.627 15.942 -7.007 1.00 95.00 86 ASP A N 1
ATOM 682 C CA . ASP A 1 86 ? -4.804 16.806 -6.890 1.00 95.00 86 ASP A CA 1
ATOM 683 C C . ASP A 1 86 ? -6.030 16.025 -6.403 1.00 95.00 86 ASP A C 1
ATOM 685 O O . ASP A 1 86 ? -6.735 16.475 -5.496 1.00 95.00 86 ASP A O 1
ATOM 689 N N . VAL A 1 87 ? -6.259 14.820 -6.941 1.00 95.50 87 VAL A N 1
ATOM 690 C CA . VAL A 1 87 ? -7.320 13.915 -6.465 1.00 95.50 87 VAL A CA 1
ATOM 691 C C . VAL A 1 87 ? -7.097 13.548 -4.999 1.00 95.50 87 VAL A C 1
ATOM 693 O O . VAL A 1 87 ? -8.027 13.650 -4.196 1.00 95.50 87 VAL A O 1
ATOM 696 N N . VAL A 1 88 ? -5.865 13.177 -4.633 1.00 90.25 88 VAL A N 1
ATOM 697 C CA . VAL A 1 88 ? -5.492 12.834 -3.253 1.00 90.25 88 VAL A CA 1
ATOM 698 C C . VAL A 1 88 ? -5.714 13.992 -2.296 1.00 90.25 88 VAL A C 1
ATOM 700 O O . VAL A 1 88 ? -6.311 13.811 -1.233 1.00 90.25 88 VAL A O 1
ATOM 703 N N . THR A 1 89 ? -5.291 15.188 -2.685 1.00 91.06 89 THR A N 1
ATOM 704 C CA . THR A 1 89 ? -5.470 16.404 -1.887 1.00 91.06 89 THR A CA 1
ATOM 705 C C . THR A 1 89 ? -6.952 16.717 -1.700 1.00 91.06 89 THR A C 1
ATOM 707 O O . THR A 1 89 ? -7.393 16.993 -0.584 1.00 91.06 89 THR A O 1
ATOM 710 N N . THR A 1 90 ? -7.737 16.599 -2.773 1.00 94.75 90 THR A N 1
ATOM 711 C CA . THR A 1 90 ? -9.164 16.928 -2.777 1.00 94.75 90 THR A CA 1
ATOM 712 C C . THR A 1 90 ? -9.961 15.993 -1.871 1.00 94.75 90 THR A C 1
ATOM 714 O O . THR A 1 90 ? -10.695 16.474 -1.005 1.00 94.75 90 THR A O 1
ATOM 717 N N . TYR A 1 91 ? -9.815 14.666 -2.008 1.00 92.44 91 TYR A N 1
ATOM 718 C CA . TYR A 1 91 ? -10.558 13.771 -1.116 1.00 92.44 91 TYR A CA 1
ATOM 719 C C . TYR A 1 91 ? -10.034 13.850 0.320 1.00 92.44 91 TYR A C 1
ATOM 721 O O . TYR A 1 91 ? -10.827 13.693 1.237 1.00 92.44 91 TYR A O 1
ATOM 729 N N . SER A 1 92 ? -8.740 1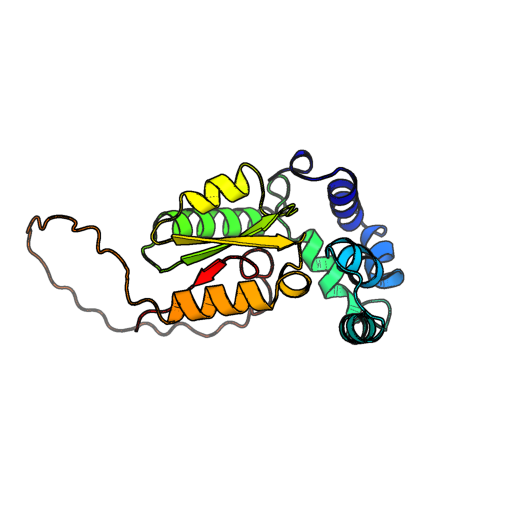4.110 0.551 1.00 90.69 92 SER A N 1
ATOM 730 C CA . SER A 1 92 ? -8.198 14.201 1.918 1.00 90.69 92 SER A CA 1
ATOM 731 C C . SER A 1 92 ? -8.785 15.389 2.684 1.00 90.69 92 SER A C 1
ATOM 733 O O . SER A 1 92 ? -9.108 15.250 3.862 1.00 90.69 92 SER A O 1
ATOM 735 N N . ALA A 1 93 ? -8.987 16.529 2.015 1.00 91.88 93 ALA A N 1
ATOM 736 C CA . ALA A 1 93 ? -9.688 17.675 2.596 1.00 91.88 93 ALA A CA 1
ATOM 737 C C . ALA A 1 93 ? -11.151 17.329 2.914 1.00 91.88 93 ALA A C 1
ATOM 739 O O . ALA A 1 93 ? -11.602 17.506 4.044 1.00 91.88 93 ALA A O 1
ATOM 740 N N . TRP A 1 94 ? -11.861 16.726 1.955 1.00 94.56 94 TRP A N 1
ATOM 741 C CA . TRP A 1 94 ? -13.241 16.285 2.168 1.00 94.56 94 TRP A CA 1
ATOM 742 C C . TRP A 1 94 ? -13.368 15.248 3.295 1.00 94.56 94 TRP A C 1
ATOM 744 O O . TRP A 1 94 ? -14.346 15.262 4.044 1.00 94.56 94 TRP A O 1
ATOM 754 N N . MET A 1 95 ? -12.377 14.364 3.454 1.00 93.00 95 MET A N 1
ATOM 755 C CA . MET A 1 95 ? -12.311 13.381 4.539 1.00 93.00 95 MET A CA 1
ATOM 756 C C . MET A 1 95 ? -12.199 14.014 5.925 1.00 93.00 95 MET A C 1
ATOM 758 O O . MET A 1 95 ? -12.793 13.490 6.868 1.00 93.00 95 MET A O 1
ATOM 762 N N . GLY A 1 96 ? -11.517 15.154 6.043 1.00 90.94 96 GLY A N 1
ATOM 763 C CA . GLY A 1 96 ? -11.447 15.917 7.289 1.00 90.94 96 GLY A CA 1
ATOM 764 C C . GLY A 1 96 ? -12.752 16.627 7.657 1.00 90.94 96 GLY A C 1
ATOM 765 O O . GLY A 1 96 ? -13.003 16.883 8.833 1.00 90.94 96 GLY A O 1
ATOM 766 N N . GLU A 1 97 ? -13.604 16.924 6.677 1.00 93.75 97 GLU A N 1
ATOM 767 C CA . GLU A 1 97 ? -14.806 17.736 6.886 1.00 93.75 97 GLU A CA 1
ATOM 768 C C . GLU A 1 97 ? -16.087 16.917 7.042 1.00 93.75 97 GLU A C 1
ATOM 770 O O . GLU A 1 97 ? -16.985 17.338 7.777 1.00 93.75 97 GLU A O 1
ATOM 775 N N . ASN A 1 98 ? -16.193 15.775 6.357 1.00 93.56 98 ASN A N 1
ATOM 776 C CA . ASN A 1 98 ? -17.440 15.020 6.305 1.00 93.56 98 ASN A CA 1
ATOM 777 C C . ASN A 1 98 ? -17.748 14.256 7.601 1.00 93.56 98 ASN A C 1
ATOM 779 O O . ASN A 1 98 ? -16.861 13.770 8.307 1.00 93.56 98 ASN A O 1
ATOM 783 N N . GLU A 1 99 ? -19.045 14.072 7.837 1.00 94.62 99 GLU A N 1
ATOM 784 C CA . GLU A 1 99 ? -19.589 13.416 9.027 1.00 94.62 99 GLU A CA 1
ATOM 785 C C . GLU A 1 99 ? -19.724 11.890 8.879 1.00 94.62 99 GLU A C 1
ATOM 787 O O . GLU A 1 99 ? -20.343 11.245 9.722 1.00 94.62 99 GLU A O 1
ATOM 792 N N . MET A 1 100 ? -19.176 11.279 7.821 1.00 92.12 100 MET A N 1
ATOM 793 C CA . MET A 1 100 ? -19.297 9.830 7.672 1.00 92.12 100 MET A CA 1
ATOM 794 C C . MET A 1 100 ? -18.553 9.110 8.801 1.00 92.12 100 MET A C 1
ATOM 796 O O . MET A 1 100 ? -17.443 9.528 9.144 1.00 92.12 100 MET A O 1
ATOM 800 N N . PRO A 1 101 ? -19.114 8.006 9.312 1.00 93.88 101 PRO A N 1
ATOM 801 C CA . PRO A 1 101 ? -18.405 7.045 10.147 1.00 93.88 101 PRO A CA 1
ATOM 802 C C . PRO A 1 101 ? -17.090 6.586 9.517 1.00 93.88 101 PRO A C 1
ATOM 804 O O . PRO A 1 101 ? -17.075 6.233 8.333 1.00 93.88 101 PRO A O 1
ATOM 807 N N . LYS A 1 102 ? -16.012 6.520 10.302 1.00 92.25 102 LYS A N 1
ATOM 808 C CA . LYS A 1 102 ? -14.698 6.039 9.860 1.00 92.25 102 LYS A CA 1
ATOM 809 C C . LYS A 1 102 ? -14.126 5.062 10.886 1.00 92.25 102 LYS A C 1
ATOM 811 O O . LYS A 1 102 ? -14.113 5.367 12.072 1.00 92.25 102 LYS A O 1
ATOM 816 N N . LEU A 1 103 ? -13.606 3.934 10.420 1.00 95.06 103 LEU A N 1
ATOM 817 C CA . LEU A 1 103 ? -12.729 3.073 11.216 1.00 95.06 103 LEU A CA 1
ATOM 818 C C . LEU A 1 103 ? -11.319 3.173 10.642 1.00 95.06 103 LEU A C 1
ATOM 820 O O . LEU A 1 103 ? -11.108 2.773 9.497 1.00 95.06 103 LEU A O 1
ATOM 824 N N . LEU A 1 104 ? -10.388 3.728 11.415 1.00 95.69 104 LEU A N 1
ATOM 825 C CA . LEU A 1 104 ? -8.963 3.761 11.112 1.00 95.69 104 LEU A CA 1
ATOM 826 C C . LEU A 1 104 ? -8.290 2.526 11.715 1.00 95.69 104 LEU A C 1
ATOM 828 O O . LEU A 1 104 ? -8.280 2.341 12.927 1.00 95.69 104 LEU A O 1
ATOM 832 N N . ILE A 1 105 ? -7.682 1.707 10.867 1.00 95.62 105 ILE A N 1
ATOM 833 C CA . ILE A 1 105 ? -6.859 0.571 11.276 1.00 95.62 105 ILE A CA 1
ATOM 834 C C . ILE A 1 105 ? -5.401 0.961 11.044 1.00 95.62 105 ILE A C 1
ATOM 836 O O . ILE A 1 105 ? -4.927 0.976 9.907 1.00 95.62 105 ILE A O 1
ATOM 840 N N . SER A 1 106 ? -4.693 1.334 12.108 1.00 94.94 106 SER A N 1
ATOM 841 C CA . SER A 1 106 ? -3.257 1.614 12.057 1.00 94.94 106 SER A CA 1
ATOM 842 C C . SER A 1 106 ? -2.449 0.355 12.386 1.00 94.94 106 SER A C 1
ATOM 844 O O . SER A 1 106 ? -2.989 -0.632 12.886 1.00 94.94 106 SER A O 1
ATOM 846 N N . ALA A 1 107 ? -1.155 0.350 12.055 1.00 94.44 107 ALA A N 1
ATOM 847 C CA . ALA A 1 107 ? -0.315 -0.828 12.247 1.00 94.44 107 ALA A CA 1
ATOM 848 C C . ALA A 1 107 ? 1.056 -0.504 12.833 1.00 94.44 107 ALA A C 1
ATOM 850 O O . ALA A 1 107 ? 1.624 0.557 12.561 1.00 94.44 107 ALA A O 1
ATOM 851 N N . ILE A 1 108 ? 1.589 -1.452 13.605 1.00 94.81 108 ILE A N 1
ATOM 852 C CA . ILE A 1 108 ? 2.938 -1.419 14.169 1.00 94.81 108 ILE A CA 1
ATOM 853 C C . ILE A 1 108 ? 3.732 -2.624 13.627 1.00 94.81 108 ILE A C 1
ATOM 855 O O . ILE A 1 108 ? 3.279 -3.757 13.747 1.00 94.81 108 ILE A O 1
ATOM 859 N N . PRO A 1 109 ? 4.927 -2.421 13.040 1.00 93.31 109 PRO A N 1
ATOM 860 C CA .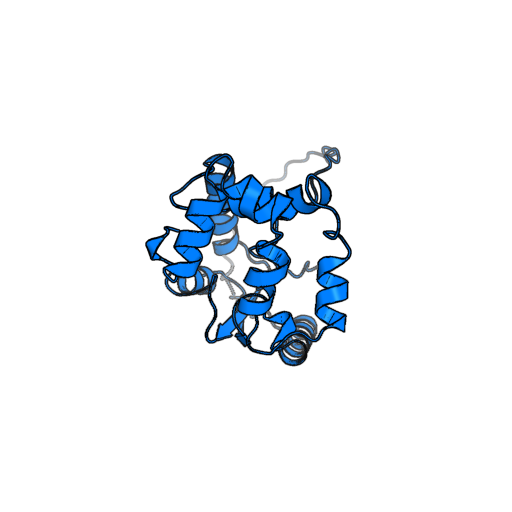 PRO A 1 109 ? 5.606 -1.137 12.855 1.00 93.31 109 PRO A CA 1
ATOM 861 C C . PRO A 1 109 ? 4.960 -0.229 11.795 1.00 93.31 109 PRO A C 1
ATOM 863 O O . PRO A 1 109 ? 5.229 0.974 11.800 1.00 93.31 109 PRO A O 1
ATOM 866 N N . GLY A 1 110 ? 4.131 -0.777 10.900 1.00 90.12 110 GLY A N 1
ATOM 867 C CA . GLY A 1 110 ? 3.605 -0.051 9.748 1.00 90.12 110 GLY A CA 1
ATOM 868 C C . GLY A 1 110 ? 4.708 0.381 8.770 1.00 90.12 110 GLY A C 1
ATOM 869 O O . GLY A 1 110 ? 5.906 0.277 9.043 1.00 90.12 110 GLY A O 1
ATOM 870 N N . ILE A 1 111 ? 4.330 0.888 7.593 1.00 86.38 111 ILE A N 1
ATOM 871 C CA . ILE A 1 111 ? 5.325 1.388 6.623 1.00 86.38 111 ILE A CA 1
ATOM 872 C C . ILE A 1 111 ? 4.850 2.588 5.811 1.00 86.38 111 ILE A C 1
ATOM 874 O O . ILE A 1 111 ? 5.555 3.592 5.718 1.00 86.38 111 ILE A O 1
ATOM 878 N N . LEU A 1 112 ? 3.646 2.516 5.247 1.00 83.56 112 LEU A N 1
ATOM 879 C CA . LEU A 1 112 ? 3.133 3.552 4.354 1.00 83.56 112 LEU A CA 1
ATOM 880 C C . LEU A 1 112 ? 2.246 4.573 5.067 1.00 83.56 112 LEU A C 1
ATOM 882 O O . LEU A 1 112 ? 2.350 5.758 4.763 1.00 83.56 112 LEU A O 1
ATOM 886 N N . LEU A 1 113 ? 1.415 4.151 6.023 1.00 87.19 113 LEU A N 1
ATOM 887 C CA . LEU A 1 113 ? 0.604 5.040 6.857 1.00 87.19 113 LEU A CA 1
ATOM 888 C C . LEU A 1 113 ? 1.275 5.225 8.224 1.00 87.19 113 LEU A C 1
ATOM 890 O O . LEU A 1 113 ? 1.027 4.479 9.161 1.00 87.19 113 LEU A O 1
ATOM 894 N N . ASN A 1 114 ? 2.174 6.202 8.312 1.00 84.19 114 ASN A N 1
ATOM 895 C CA . ASN A 1 114 ? 2.946 6.523 9.512 1.00 84.19 114 ASN A CA 1
ATOM 896 C C . ASN A 1 114 ? 3.323 8.015 9.551 1.00 84.19 114 ASN A C 1
ATOM 898 O O . ASN A 1 114 ? 3.140 8.748 8.566 1.00 84.19 114 ASN A O 1
ATOM 902 N N . GLY A 1 115 ? 3.872 8.449 10.690 1.00 86.94 115 GLY A N 1
ATOM 903 C CA . GLY A 1 115 ? 4.323 9.824 10.908 1.00 86.94 115 GLY A CA 1
ATOM 904 C C . GLY A 1 115 ? 3.207 10.836 10.650 1.00 86.94 115 GLY A C 1
ATOM 905 O O . GLY A 1 115 ? 2.048 10.579 10.961 1.00 86.94 115 GLY A O 1
ATOM 906 N N . GLU A 1 116 ? 3.540 11.951 9.999 1.00 86.75 116 GLU A N 1
ATOM 907 C CA . GLU A 1 116 ? 2.594 13.038 9.698 1.00 86.75 116 GLU A CA 1
ATOM 908 C C . GLU A 1 116 ? 1.334 12.582 8.948 1.00 86.75 116 GLU A C 1
ATOM 910 O O . GLU A 1 116 ? 0.275 13.179 9.103 1.00 86.75 116 GLU A O 1
ATOM 915 N N . LYS A 1 117 ? 1.419 11.512 8.147 1.00 86.88 117 LYS A N 1
ATOM 916 C CA . LYS A 1 117 ? 0.271 10.995 7.385 1.00 86.88 117 LYS A CA 1
ATOM 917 C C . LYS A 1 117 ? -0.752 10.326 8.299 1.00 86.88 117 LYS A C 1
ATOM 919 O O . LYS A 1 117 ? -1.950 10.513 8.110 1.00 86.88 117 LYS A O 1
ATOM 924 N N . LEU A 1 118 ? -0.271 9.558 9.276 1.00 89.44 118 LEU A N 1
ATOM 925 C CA . LEU A 1 118 ? -1.125 8.945 10.288 1.00 89.44 118 LEU A CA 1
ATOM 926 C C . LEU A 1 118 ? -1.698 10.018 11.220 1.00 89.44 118 LEU A C 1
ATOM 928 O O . LEU A 1 118 ? -2.896 10.012 11.480 1.00 89.44 118 LEU A O 1
ATOM 932 N N . GLU A 1 119 ? -0.879 10.990 11.631 1.00 92.00 119 GLU A N 1
ATOM 933 C CA . GLU A 1 119 ? -1.352 12.124 12.435 1.00 92.00 119 GLU A CA 1
ATOM 934 C C . GLU A 1 119 ? -2.423 12.942 11.706 1.00 92.00 119 GLU A C 1
ATOM 936 O O . GLU A 1 119 ? -3.432 13.297 12.305 1.00 92.00 119 GLU A O 1
ATOM 941 N N . LEU A 1 120 ? -2.267 13.181 10.399 1.00 89.38 120 LEU A N 1
ATOM 942 C CA . LEU A 1 120 ? -3.298 13.829 9.590 1.00 89.38 120 LEU A CA 1
ATOM 943 C C . LEU A 1 120 ? -4.592 13.005 9.563 1.00 89.38 120 LEU A C 1
ATOM 945 O O . LEU A 1 120 ? -5.666 13.568 9.768 1.00 89.38 120 LEU A O 1
ATOM 949 N N . ALA A 1 121 ? -4.511 11.692 9.335 1.00 91.81 121 ALA A N 1
ATOM 950 C CA . ALA A 1 121 ? -5.687 10.820 9.307 1.00 91.81 121 ALA A CA 1
ATOM 951 C C . ALA A 1 121 ? -6.456 10.838 10.642 1.00 91.81 121 ALA A C 1
ATOM 953 O O . ALA A 1 121 ? -7.686 10.880 10.630 1.00 91.81 121 ALA A O 1
ATOM 954 N N . ARG A 1 122 ? -5.750 10.903 11.779 1.00 93.50 122 ARG A N 1
ATOM 955 C CA . ARG A 1 122 ? -6.334 11.018 13.130 1.00 93.50 122 ARG A CA 1
ATOM 956 C C . ARG A 1 122 ? -7.097 12.321 13.378 1.00 93.50 122 ARG A C 1
ATOM 958 O O . ARG A 1 122 ? -7.886 12.399 14.314 1.00 93.50 122 ARG A O 1
ATOM 965 N N . THR A 1 123 ? -6.893 13.352 12.554 1.00 93.25 123 THR A N 1
ATOM 966 C CA . THR A 1 123 ? -7.659 14.609 12.657 1.00 93.25 123 THR A CA 1
ATOM 967 C C . THR A 1 123 ? -9.061 14.523 12.052 1.00 93.25 123 THR A C 1
ATOM 969 O O . THR A 1 123 ? -9.862 15.441 12.233 1.00 93.25 123 THR A O 1
ATOM 972 N N . TRP A 1 124 ? -9.373 13.459 11.308 1.00 94.38 124 TRP A N 1
ATOM 973 C CA . TRP A 1 124 ? -10.655 13.335 10.620 1.00 94.38 124 TRP A CA 1
ATOM 974 C C . TRP A 1 124 ? -11.800 13.029 11.590 1.00 94.38 124 T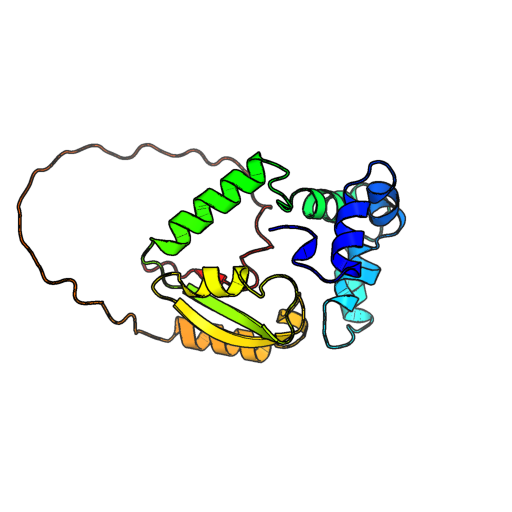RP A C 1
ATOM 976 O O . TRP A 1 124 ? -11.662 12.233 12.515 1.00 94.38 124 TRP A O 1
ATOM 986 N N . LYS A 1 125 ? -12.965 13.640 11.349 1.00 92.62 125 LYS A N 1
ATOM 987 C CA . LYS A 1 125 ? -14.161 13.505 12.199 1.00 92.62 125 LYS A CA 1
ATOM 988 C C . LYS A 1 125 ? -14.723 12.081 12.233 1.00 92.62 125 LYS A C 1
ATOM 990 O O . LYS A 1 125 ? -14.549 11.331 11.274 1.00 92.62 125 LYS A O 1
ATOM 995 N N . ASN A 1 126 ? -15.509 11.774 13.268 1.00 93.44 126 ASN A N 1
ATOM 996 C CA . ASN A 1 126 ? -16.318 10.550 13.405 1.00 93.44 126 ASN A CA 1
ATOM 997 C C . ASN A 1 126 ? -15.508 9.272 13.163 1.00 93.44 126 ASN A C 1
ATOM 999 O O . ASN A 1 126 ? -15.938 8.378 12.433 1.00 93.44 126 ASN A O 1
ATOM 1003 N N . GLN A 1 127 ? -14.309 9.247 13.742 1.00 91.38 127 GLN A N 1
ATOM 1004 C CA . GLN A 1 127 ? -13.338 8.182 13.582 1.00 91.38 127 GLN A CA 1
ATOM 1005 C C . GLN A 1 127 ? -13.178 7.387 14.875 1.00 91.38 127 GLN A C 1
ATOM 1007 O O . GLN A 1 127 ? -12.973 7.962 15.943 1.00 91.38 127 GLN A O 1
ATOM 1012 N N . GLU A 1 128 ? -13.214 6.069 14.743 1.00 93.44 128 GLU A N 1
ATOM 1013 C CA . GLU A 1 128 ? -12.675 5.125 15.716 1.00 93.44 128 GLU A CA 1
ATOM 1014 C C . GLU A 1 128 ? -11.326 4.619 15.201 1.00 93.44 128 GLU A C 1
ATOM 1016 O O . GLU A 1 128 ? -11.153 4.455 13.993 1.00 93.44 128 GLU A O 1
ATOM 1021 N N . GLU A 1 129 ? -10.365 4.393 16.095 1.00 94.62 129 GLU A N 1
ATOM 1022 C CA . GLU A 1 129 ? -9.047 3.864 15.737 1.00 94.62 129 GLU A CA 1
ATOM 1023 C C . GLU A 1 129 ? -8.783 2.550 16.473 1.00 94.62 129 GLU A C 1
ATOM 1025 O O . GLU A 1 129 ? -8.976 2.453 17.686 1.00 94.62 129 GLU A O 1
ATOM 1030 N N . VAL A 1 130 ? -8.278 1.567 15.734 1.00 95.12 130 VAL A N 1
ATOM 1031 C CA . VAL A 1 130 ? -7.656 0.357 16.273 1.00 95.12 130 VAL A CA 1
ATOM 1032 C C . VAL A 1 130 ? -6.240 0.229 15.724 1.00 95.12 130 VAL A C 1
ATOM 1034 O O . VAL A 1 130 ? -5.954 0.654 14.603 1.00 95.12 130 VAL A O 1
ATOM 1037 N N . THR A 1 131 ? -5.361 -0.388 16.507 1.00 96.56 131 THR A N 1
ATOM 1038 C CA . THR A 1 131 ? -3.972 -0.642 16.116 1.00 96.56 131 THR A CA 1
ATOM 1039 C C . THR A 1 131 ? -3.718 -2.140 16.107 1.00 96.56 131 THR A C 1
ATOM 1041 O O . THR A 1 131 ? -4.019 -2.810 17.094 1.00 96.56 131 THR A O 1
ATOM 1044 N N . VAL A 1 132 ? -3.138 -2.650 15.023 1.00 96.56 132 VAL A N 1
ATOM 1045 C CA . VAL A 1 132 ? -2.783 -4.068 14.858 1.00 96.56 132 VAL A CA 1
ATOM 1046 C C . VAL A 1 132 ? -1.290 -4.249 14.577 1.00 96.56 132 VAL A C 1
ATOM 1048 O O . VAL A 1 132 ? -0.578 -3.281 14.296 1.00 96.56 132 VAL A O 1
ATOM 1051 N N . ASP A 1 133 ? -0.803 -5.484 14.636 1.00 97.50 133 ASP A N 1
ATOM 1052 C CA . ASP A 1 133 ? 0.554 -5.791 14.193 1.00 97.50 133 ASP A CA 1
ATOM 1053 C C . ASP A 1 133 ? 0.586 -5.901 12.658 1.00 97.50 133 ASP A C 1
ATOM 1055 O O . ASP A 1 133 ? -0.319 -6.439 12.025 1.00 97.50 133 ASP A O 1
ATOM 1059 N N . GLY A 1 134 ? 1.626 -5.365 12.023 1.00 95.62 134 GLY A N 1
ATOM 1060 C CA . GLY A 1 134 ? 1.828 -5.543 10.586 1.00 95.62 134 GLY A CA 1
ATOM 1061 C C . GLY A 1 134 ? 2.697 -4.485 9.918 1.00 95.62 134 GLY A C 1
ATOM 1062 O O . GLY A 1 134 ? 3.033 -3.447 10.497 1.00 95.62 134 GLY A O 1
ATOM 1063 N N . ILE A 1 135 ? 3.068 -4.752 8.662 1.00 93.88 135 ILE A N 1
ATOM 1064 C CA . ILE A 1 135 ? 3.889 -3.844 7.839 1.00 93.88 135 ILE A CA 1
ATOM 1065 C C . ILE A 1 135 ? 3.021 -3.059 6.840 1.00 93.88 135 ILE A C 1
ATOM 1067 O O . ILE A 1 135 ? 2.713 -1.890 7.078 1.00 93.88 135 ILE A O 1
ATOM 1071 N N . HIS A 1 136 ? 2.646 -3.667 5.707 1.00 92.00 136 HIS A N 1
ATOM 1072 C CA . HIS A 1 136 ? 1.773 -3.045 4.699 1.00 92.00 136 HIS A CA 1
ATOM 1073 C C . HIS A 1 136 ? 0.512 -3.864 4.454 1.00 92.00 136 HIS A C 1
ATOM 1075 O O . HIS A 1 136 ? -0.586 -3.310 4.481 1.00 92.00 136 HIS A O 1
ATOM 1081 N N . PHE A 1 137 ? 0.674 -5.168 4.228 1.00 94.88 137 PHE A N 1
ATOM 1082 C CA . PHE A 1 137 ? -0.428 -6.102 4.019 1.00 94.88 137 PHE A CA 1
ATOM 1083 C C . PHE A 1 137 ? -0.899 -6.628 5.373 1.00 94.88 137 PHE A C 1
ATOM 1085 O O . PHE A 1 137 ? -0.763 -7.803 5.691 1.00 94.88 137 PHE A O 1
ATOM 1092 N N . ILE A 1 138 ? -1.428 -5.720 6.193 1.00 95.75 138 ILE A N 1
ATOM 1093 C CA . ILE A 1 138 ? -1.817 -5.982 7.588 1.00 95.75 138 ILE A CA 1
ATOM 1094 C C . ILE A 1 138 ? -2.893 -7.070 7.711 1.00 95.75 138 ILE A C 1
ATOM 1096 O O . ILE A 1 138 ? -3.047 -7.675 8.764 1.00 95.75 138 ILE A O 1
ATOM 1100 N N . GLN A 1 139 ? -3.605 -7.362 6.619 1.00 96.31 139 GLN A N 1
ATOM 1101 C CA . GLN A 1 139 ? -4.568 -8.458 6.541 1.00 96.31 139 GLN A CA 1
ATOM 1102 C C . GLN A 1 139 ? -3.895 -9.831 6.612 1.00 96.31 139 GLN A C 1
ATOM 1104 O O . GLN A 1 139 ? -4.538 -10.794 7.006 1.00 96.31 139 GLN A O 1
ATOM 1109 N N . GLU A 1 140 ? -2.622 -9.930 6.234 1.00 97.25 140 GLU A N 1
ATOM 1110 C CA . GLU A 1 140 ? -1.864 -11.173 6.346 1.00 97.25 140 GLU A CA 1
ATOM 1111 C C . GLU A 1 140 ? -1.287 -11.377 7.748 1.00 97.25 140 GLU A C 1
ATOM 1113 O O . GLU A 1 140 ? -1.059 -12.517 8.150 1.00 97.25 140 GLU A O 1
ATOM 1118 N N . ASP A 1 141 ? -1.075 -10.295 8.499 1.00 97.06 141 ASP A N 1
ATOM 1119 C CA . ASP A 1 141 ? -0.469 -10.333 9.832 1.00 97.06 141 ASP A CA 1
ATOM 1120 C C . ASP A 1 141 ? -1.514 -10.392 10.957 1.00 97.06 141 ASP A C 1
ATOM 1122 O O . ASP A 1 141 ? -1.348 -11.153 11.909 1.00 97.06 141 ASP A O 1
ATOM 1126 N N . SER A 1 142 ? -2.610 -9.639 10.833 1.00 97.12 142 SER A N 1
ATOM 1127 C CA . SER A 1 142 ? -3.662 -9.535 11.856 1.00 97.12 142 SER A CA 1
ATOM 1128 C C . SER A 1 142 ? -5.084 -9.647 11.279 1.00 97.12 142 SER A C 1
ATOM 1130 O O . SER A 1 142 ? -5.920 -8.767 11.500 1.00 97.12 142 SER A O 1
ATOM 1132 N N . PRO A 1 143 ? -5.406 -10.709 10.509 1.00 96.62 143 PRO A N 1
ATOM 1133 C CA . PRO A 1 143 ? -6.725 -10.857 9.891 1.00 96.62 143 PRO A CA 1
ATOM 1134 C C . PRO A 1 143 ? -7.868 -10.923 10.911 1.00 96.62 143 PRO A C 1
ATOM 1136 O O . PRO A 1 143 ? -8.946 -10.390 10.649 1.00 96.62 143 PRO A O 1
ATOM 1139 N N . ASN A 1 144 ? -7.650 -11.574 12.057 1.00 97.06 144 ASN A N 1
ATOM 1140 C CA . ASN A 1 144 ? -8.697 -11.790 13.056 1.00 97.06 144 ASN A CA 1
ATOM 1141 C C . ASN A 1 144 ? -8.994 -10.508 13.836 1.00 97.06 144 ASN A C 1
ATOM 1143 O O . ASN A 1 144 ? -10.155 -10.162 14.011 1.00 97.06 144 ASN A O 1
ATOM 1147 N N . GLU A 1 145 ? -7.957 -9.779 14.247 1.00 95.75 145 GLU A N 1
ATOM 1148 C CA . GLU A 1 145 ? -8.082 -8.501 14.947 1.00 95.75 145 GLU A CA 1
ATOM 1149 C C . GLU A 1 145 ? -8.745 -7.449 14.050 1.00 95.75 145 GLU A C 1
ATOM 1151 O O . GLU A 1 145 ? -9.593 -6.681 14.503 1.00 95.75 145 GLU A O 1
ATOM 1156 N N . ILE A 1 146 ? -8.404 -7.442 12.754 1.00 95.25 146 ILE A N 1
ATOM 1157 C CA . ILE A 1 146 ? -9.067 -6.593 11.759 1.00 95.25 146 ILE A CA 1
ATOM 1158 C C . ILE A 1 146 ? -10.544 -6.973 11.628 1.00 95.25 146 ILE A C 1
ATOM 1160 O O . ILE A 1 146 ? -11.395 -6.086 11.631 1.00 95.25 146 ILE A O 1
ATOM 1164 N N . ALA A 1 147 ? -10.865 -8.265 11.517 1.00 96.19 147 ALA A N 1
ATOM 1165 C CA . ALA A 1 147 ? -12.248 -8.722 11.410 1.00 96.19 147 ALA A CA 1
ATOM 1166 C C . ALA A 1 147 ? -13.072 -8.333 12.648 1.00 96.19 147 ALA A C 1
ATOM 1168 O O . ALA A 1 147 ? -14.131 -7.730 12.500 1.00 96.19 147 ALA A O 1
ATOM 1169 N N . GLU A 1 148 ? -12.548 -8.580 13.850 1.00 95.56 148 GLU A N 1
ATOM 1170 C CA . GLU A 1 148 ? -13.192 -8.213 15.115 1.00 95.56 148 GLU A CA 1
ATOM 1171 C C . GLU A 1 148 ? -13.416 -6.697 15.218 1.00 95.56 148 GLU A C 1
ATOM 1173 O O . GLU A 1 148 ? -14.496 -6.249 15.601 1.00 95.56 148 GLU A O 1
ATOM 1178 N N . ALA A 1 149 ? -12.433 -5.881 14.824 1.00 93.44 149 ALA A N 1
ATOM 1179 C CA . ALA A 1 149 ? -12.587 -4.429 14.812 1.00 93.44 149 ALA A CA 1
ATOM 1180 C C . ALA A 1 149 ? -13.701 -3.968 13.860 1.00 93.44 149 ALA A C 1
ATOM 1182 O O . ALA A 1 149 ? -14.472 -3.069 14.195 1.00 93.44 149 ALA A O 1
ATOM 1183 N N . ILE A 1 150 ? -13.806 -4.593 12.684 1.00 93.81 150 ILE A N 1
ATOM 1184 C CA . ILE A 1 150 ? -14.859 -4.295 11.709 1.00 93.81 150 ILE A CA 1
ATOM 1185 C C . ILE A 1 150 ? -16.229 -4.710 12.247 1.00 93.81 150 ILE A C 1
ATOM 1187 O O . ILE A 1 150 ? -17.174 -3.932 12.136 1.00 93.81 150 ILE A O 1
ATOM 1191 N N . GLU A 1 151 ? -16.349 -5.908 12.820 1.00 94.00 151 GLU A N 1
ATOM 1192 C CA . GLU A 1 151 ? -17.598 -6.413 13.402 1.00 94.00 151 GLU A CA 1
ATOM 1193 C C . GLU A 1 151 ? -18.080 -5.499 14.531 1.00 94.00 151 GLU A C 1
ATOM 1195 O O . GLU A 1 151 ? -19.196 -4.984 14.465 1.00 94.00 151 GLU A O 1
ATOM 1200 N N . ASN A 1 152 ? -17.202 -5.178 15.484 1.00 91.62 152 ASN A N 1
ATOM 1201 C CA . ASN A 1 152 ? -17.511 -4.269 16.587 1.00 91.62 152 ASN A CA 1
ATOM 1202 C C . ASN A 1 152 ? -17.950 -2.881 16.091 1.00 91.62 152 ASN A C 1
ATOM 1204 O O . ASN A 1 152 ? -18.920 -2.314 16.595 1.00 91.62 152 ASN A O 1
ATOM 1208 N N . TRP A 1 153 ? -17.280 -2.341 15.070 1.00 91.94 153 TRP A N 1
ATOM 1209 C CA . TRP A 1 153 ? -17.628 -1.044 14.486 1.00 91.94 153 TRP A CA 1
ATOM 1210 C C . TRP A 1 153 ? -18.968 -1.054 13.729 1.00 91.94 153 TRP A C 1
ATOM 1212 O O . TRP A 1 153 ? -19.686 -0.050 13.683 1.00 91.94 153 TRP A O 1
ATOM 1222 N N . LEU A 1 154 ? -19.338 -2.186 13.123 1.00 89.38 154 LEU A N 1
ATOM 1223 C CA . LEU A 1 154 ? -20.636 -2.355 12.466 1.00 89.38 154 LEU A CA 1
ATOM 1224 C C . LEU A 1 154 ? -21.778 -2.553 13.474 1.00 89.38 154 LEU A C 1
ATOM 1226 O O . LEU A 1 154 ? -22.882 -2.057 13.228 1.00 89.38 154 LEU A O 1
ATOM 1230 N N . GLU A 1 155 ? -21.518 -3.252 14.580 1.00 87.12 155 GLU A N 1
ATOM 1231 C CA . GLU A 1 155 ? -22.481 -3.532 15.654 1.00 87.12 155 GLU A CA 1
ATOM 1232 C C . GLU A 1 155 ? -22.694 -2.348 16.611 1.00 87.12 155 GLU A C 1
ATOM 1234 O O . GLU A 1 155 ? -23.751 -2.240 17.233 1.00 87.12 155 GLU A O 1
ATOM 1239 N N . GLY A 1 156 ? -21.728 -1.432 16.708 1.00 71.94 156 GLY A N 1
ATOM 1240 C CA . GLY A 1 156 ? -21.854 -0.202 17.484 1.00 71.94 156 GLY A CA 1
ATOM 1241 C C . GLY A 1 156 ? -22.931 0.747 16.937 1.00 71.94 156 GLY A C 1
ATOM 1242 O O . GLY A 1 156 ? -22.891 1.167 15.779 1.00 71.94 156 GLY A O 1
ATOM 1243 N N . ASP A 1 157 ? -23.871 1.139 17.806 1.00 54.75 157 ASP A N 1
ATOM 1244 C CA . ASP A 1 157 ? -24.900 2.170 17.563 1.00 54.75 157 ASP A CA 1
ATOM 1245 C C . ASP A 1 157 ? -24.437 3.599 17.934 1.00 54.75 157 ASP A C 1
ATOM 1247 O O . ASP A 1 157 ? -25.223 4.549 17.9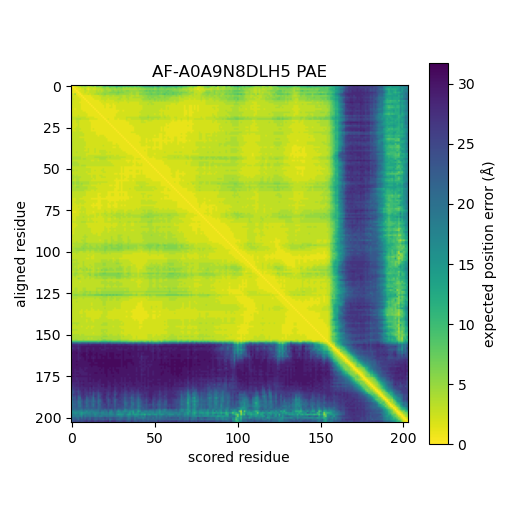37 1.00 54.75 157 ASP A O 1
ATOM 1251 N N . THR A 1 158 ? -23.168 3.806 18.283 1.00 45.38 158 THR A N 1
ATOM 1252 C CA . THR A 1 158 ? -22.720 5.065 18.893 1.00 45.38 158 THR A CA 1
ATOM 1253 C C . THR A 1 158 ? -21.934 5.951 17.937 1.00 45.38 158 THR A C 1
ATOM 1255 O O . THR A 1 158 ? -20.710 5.970 17.964 1.00 45.38 158 THR A O 1
ATOM 1258 N N . PHE A 1 159 ? -22.646 6.812 17.207 1.00 47.34 159 PHE A N 1
ATOM 1259 C CA . PHE A 1 159 ? -22.156 8.179 17.016 1.00 47.34 159 PHE A CA 1
ATOM 1260 C C . PHE A 1 159 ? -22.644 8.992 18.210 1.00 47.34 159 PHE A C 1
ATOM 1262 O O . PHE A 1 159 ? -23.853 9.225 18.320 1.00 47.34 159 PHE A O 1
ATOM 1269 N N . PRO A 1 160 ? -21.764 9.457 19.115 1.00 37.88 160 PRO A N 1
ATOM 1270 C CA . PRO A 1 160 ? -22.102 10.603 19.932 1.00 37.88 160 PRO A CA 1
ATOM 1271 C C . PRO A 1 160 ? -22.402 11.740 18.955 1.00 37.88 160 PRO A C 1
ATOM 1273 O O . PRO A 1 160 ? -21.503 12.303 18.335 1.00 37.88 160 PRO A O 1
ATOM 1276 N N . GLN A 1 161 ? -23.686 12.043 18.777 1.00 38.16 161 GLN A N 1
ATOM 1277 C CA . GLN A 1 161 ? -24.123 13.305 18.208 1.00 38.16 161 GLN A CA 1
ATOM 1278 C C . GLN A 1 161 ? -23.445 14.386 19.048 1.00 38.16 161 GLN A C 1
ATOM 1280 O O . GLN A 1 161 ? -23.807 14.593 20.209 1.00 38.16 161 GLN A O 1
ATOM 1285 N N . VAL A 1 162 ? -22.433 15.054 18.496 1.00 35.53 162 VAL A N 1
ATOM 1286 C CA . VAL A 1 162 ? -22.057 16.364 19.012 1.00 35.53 162 VAL A CA 1
ATOM 1287 C C . VAL A 1 162 ? -23.319 17.200 18.848 1.00 35.53 162 VAL A C 1
ATOM 1289 O O . VAL A 1 162 ? -23.718 17.517 17.729 1.00 35.53 162 VAL A O 1
ATOM 1292 N N . LEU A 1 163 ? -24.000 17.466 19.963 1.00 35.78 163 LEU A N 1
ATOM 1293 C CA . LEU A 1 163 ? -25.141 18.366 20.029 1.00 35.78 163 LEU A CA 1
ATOM 1294 C C . LEU A 1 163 ? -24.645 19.757 19.622 1.00 35.78 163 LEU A C 1
ATOM 1296 O O . LEU A 1 163 ? -24.224 20.548 20.460 1.00 35.78 163 LEU A O 1
ATOM 1300 N N . ALA A 1 164 ? -24.657 20.045 18.323 1.00 36.03 164 ALA A N 1
ATOM 1301 C CA . ALA A 1 164 ? -24.612 21.411 17.847 1.00 36.03 164 ALA A CA 1
ATOM 1302 C C . ALA A 1 164 ? -25.965 22.030 18.206 1.00 36.03 164 ALA A C 1
ATOM 1304 O O . ALA A 1 164 ? -27.007 21.669 17.656 1.00 36.03 164 ALA A O 1
ATOM 1305 N N . GLU A 1 165 ? -25.939 22.900 19.209 1.00 32.16 165 GLU A N 1
ATOM 1306 C CA . GLU A 1 165 ? -27.089 23.654 19.684 1.00 32.16 165 GLU A CA 1
ATOM 1307 C C . GLU A 1 165 ? -27.828 24.315 18.515 1.00 32.16 165 GLU A C 1
ATOM 1309 O O . GLU A 1 165 ? -27.253 25.004 17.669 1.00 32.16 165 GLU A O 1
ATOM 1314 N N . SER A 1 166 ? -29.141 24.097 18.485 1.00 35.50 166 SER A N 1
ATOM 1315 C CA . SER A 1 166 ? -30.055 24.716 17.541 1.00 35.50 166 SER A CA 1
ATOM 1316 C C . SER A 1 166 ? -29.983 26.239 17.653 1.00 35.50 166 SER A C 1
ATOM 1318 O O . SER A 1 166 ? -30.430 26.812 18.649 1.00 35.50 166 SER A O 1
ATOM 1320 N N . THR A 1 167 ? -29.529 26.911 16.599 1.00 33.06 167 THR A N 1
ATOM 1321 C CA . THR A 1 167 ? -29.957 28.285 16.329 1.00 33.06 167 THR A CA 1
ATOM 1322 C C . THR A 1 167 ? -30.799 28.287 15.064 1.00 33.06 167 THR A C 1
ATOM 1324 O O . THR A 1 167 ? -30.353 27.992 13.961 1.00 33.06 167 THR A O 1
ATOM 1327 N N . SER A 1 168 ? -32.084 28.545 15.279 1.00 36.97 168 SER A N 1
ATOM 1328 C CA . SER A 1 168 ? -33.117 28.680 14.267 1.00 36.97 168 SER A CA 1
ATOM 1329 C C . SER A 1 168 ? -32.887 29.918 13.405 1.00 36.97 168 SER A C 1
ATOM 1331 O O . SER A 1 168 ? -32.905 31.025 13.942 1.00 36.97 168 SER A O 1
ATOM 1333 N N . THR A 1 169 ? -32.836 29.760 12.085 1.00 33.69 169 THR A N 1
ATOM 1334 C CA . THR A 1 169 ? -33.369 30.752 11.139 1.00 33.69 169 THR A CA 1
ATOM 1335 C C . THR A 1 169 ? -33.930 30.049 9.902 1.00 33.69 169 THR A C 1
ATOM 1337 O O . THR A 1 169 ? -33.483 28.985 9.487 1.00 33.69 169 THR A O 1
ATOM 1340 N N . SER A 1 170 ? -35.008 30.621 9.382 1.00 34.28 170 SER A N 1
ATOM 1341 C CA . SER A 1 170 ? -35.969 30.039 8.448 1.00 34.28 170 SER A CA 1
ATOM 1342 C C . SER A 1 170 ? -35.747 30.446 6.983 1.00 34.28 170 SER A C 1
ATOM 1344 O O . SER A 1 170 ? -35.686 31.642 6.707 1.00 34.28 170 SER A O 1
ATOM 1346 N N . GLY A 1 171 ? -35.831 29.457 6.078 1.00 30.84 171 GLY A N 1
ATOM 1347 C CA . GLY A 1 171 ? -36.347 29.536 4.691 1.00 30.84 171 GLY A CA 1
ATOM 1348 C C . GLY A 1 171 ? -35.377 29.954 3.565 1.00 30.84 171 GLY A C 1
ATOM 1349 O O . GLY A 1 171 ? -34.296 30.453 3.867 1.00 30.84 171 GLY A O 1
ATOM 1350 N N . PRO A 1 172 ? -35.769 29.841 2.270 1.00 38.06 172 PRO A N 1
ATOM 1351 C CA . PRO A 1 172 ? -36.948 29.179 1.699 1.00 38.06 172 PRO A CA 1
ATOM 1352 C C . PRO A 1 172 ? -36.633 28.066 0.664 1.00 38.06 172 PRO A C 1
ATOM 1354 O O . PRO A 1 172 ? -35.500 27.846 0.250 1.00 38.06 172 PRO A O 1
ATOM 1357 N N . ASP A 1 173 ? -37.720 27.395 0.295 1.00 39.62 173 ASP A N 1
ATOM 1358 C CA . ASP A 1 173 ? -37.967 26.397 -0.753 1.00 39.62 173 ASP A CA 1
ATOM 1359 C C . ASP A 1 173 ? -37.404 26.768 -2.146 1.00 39.62 173 ASP A C 1
ATOM 1361 O O . ASP A 1 173 ? -37.623 27.889 -2.608 1.00 39.62 173 ASP A O 1
ATOM 1365 N N . ASP A 1 174 ? -36.752 25.820 -2.834 1.00 36.16 174 ASP A N 1
ATOM 1366 C CA . ASP A 1 174 ? -36.759 25.774 -4.303 1.00 36.16 174 ASP A CA 1
ATOM 1367 C C . ASP A 1 174 ? -36.595 24.341 -4.838 1.00 36.16 174 ASP A C 1
ATOM 1369 O O . ASP A 1 174 ? -35.731 23.552 -4.447 1.00 36.16 174 ASP A O 1
ATOM 1373 N N . SER A 1 175 ? -37.482 24.043 -5.772 1.00 38.50 175 SER A N 1
ATOM 1374 C CA . SER A 1 175 ? -37.695 22.809 -6.500 1.00 38.50 175 SER A CA 1
ATOM 1375 C C . SER A 1 175 ? -36.751 22.668 -7.698 1.00 38.50 175 SER A C 1
ATOM 1377 O O . SER A 1 175 ? -36.757 23.500 -8.599 1.00 38.50 175 SER A O 1
ATOM 1379 N N . SER A 1 176 ? -36.038 21.544 -7.814 1.00 34.44 176 SER A N 1
ATOM 1380 C CA . SER A 1 176 ? -35.670 20.984 -9.126 1.00 34.44 176 SER A CA 1
ATOM 1381 C C . SER A 1 176 ? -35.362 19.484 -9.031 1.00 34.44 176 SER A C 1
ATOM 1383 O O . SER A 1 176 ? -34.696 19.017 -8.111 1.00 34.44 176 SER A O 1
ATOM 1385 N N . GLY A 1 177 ? -35.945 18.717 -9.958 1.00 34.50 177 GLY A N 1
ATOM 1386 C CA . GLY A 1 177 ? -35.871 17.255 -10.030 1.00 34.50 177 GLY A CA 1
ATOM 1387 C C . GLY A 1 177 ? -34.505 16.705 -10.472 1.00 34.50 177 GLY A C 1
ATOM 1388 O O . GLY A 1 177 ? -33.584 17.465 -10.769 1.00 34.50 177 GLY A O 1
ATOM 1389 N N . PRO A 1 178 ? -34.356 15.369 -10.519 1.00 32.75 178 PRO A N 1
ATOM 1390 C CA . PRO A 1 178 ? -33.053 14.721 -10.563 1.00 32.75 178 PRO A CA 1
ATOM 1391 C C . PRO A 1 178 ? -32.452 14.726 -11.972 1.00 32.75 178 PRO A C 1
ATOM 1393 O O . PRO A 1 178 ? -33.075 14.270 -12.931 1.00 32.75 178 PRO A O 1
ATOM 1396 N N . THR A 1 179 ? -31.197 15.161 -12.082 1.00 32.31 179 THR A N 1
ATOM 1397 C CA . THR A 1 179 ? -30.374 14.932 -13.274 1.00 32.31 179 THR A CA 1
ATOM 1398 C C . THR A 1 179 ? -29.633 13.608 -13.119 1.00 32.31 179 THR A C 1
ATOM 1400 O O . THR A 1 179 ? -28.780 13.440 -12.250 1.00 32.31 179 THR A O 1
ATOM 1403 N N . THR A 1 180 ? -29.982 12.659 -13.979 1.00 34.12 180 THR A N 1
ATOM 1404 C CA . THR A 1 180 ? -29.327 11.366 -14.198 1.00 34.12 180 THR A CA 1
ATOM 1405 C C . THR A 1 180 ? -27.815 11.535 -14.398 1.00 34.12 180 THR A C 1
ATOM 1407 O O . THR A 1 180 ? -27.397 12.124 -15.394 1.00 34.12 180 THR A O 1
ATOM 1410 N N . MET A 1 181 ? -26.984 10.985 -13.503 1.00 29.91 181 MET A N 1
ATOM 1411 C CA . MET A 1 181 ? -25.565 10.765 -13.803 1.00 29.91 181 MET A CA 1
ATOM 1412 C C . MET A 1 181 ? -25.392 9.426 -14.512 1.00 29.91 181 MET A C 1
ATOM 1414 O O . MET A 1 181 ? -25.749 8.364 -14.002 1.00 29.91 181 MET A O 1
ATOM 1418 N N . GLN A 1 182 ? -24.845 9.520 -15.719 1.00 27.95 182 GLN A N 1
ATOM 1419 C CA . GLN A 1 182 ? -24.381 8.405 -16.523 1.00 27.95 182 GLN A CA 1
ATOM 1420 C C . GLN A 1 182 ? -23.228 7.687 -15.819 1.00 27.95 182 GLN A C 1
ATOM 1422 O O . GLN A 1 182 ? -22.293 8.301 -15.311 1.00 27.95 182 GLN A O 1
ATOM 1427 N N . THR A 1 183 ? -23.294 6.363 -15.838 1.00 33.66 183 THR A N 1
ATOM 1428 C CA . THR A 1 183 ? -22.213 5.460 -15.459 1.00 33.66 183 THR A CA 1
ATOM 1429 C C . THR A 1 183 ? -21.052 5.605 -16.441 1.00 33.66 183 THR A C 1
ATOM 1431 O O . THR A 1 183 ? -21.167 5.190 -17.595 1.00 33.66 183 THR A O 1
ATOM 1434 N N . THR A 1 184 ? -19.919 6.140 -15.992 1.00 29.47 184 THR A N 1
ATOM 1435 C CA . THR A 1 184 ? -18.637 5.943 -16.676 1.00 29.47 184 THR A CA 1
ATOM 1436 C C . THR A 1 184 ? -17.757 5.006 -15.865 1.00 29.47 184 THR A C 1
ATOM 1438 O O . THR A 1 184 ? -17.423 5.265 -14.711 1.00 29.47 184 THR A O 1
ATOM 1441 N N . ASN A 1 185 ? -17.425 3.892 -16.512 1.00 35.78 185 ASN A N 1
ATOM 1442 C CA . ASN A 1 185 ? -16.535 2.833 -16.063 1.00 35.78 185 ASN A CA 1
ATOM 1443 C C . ASN A 1 185 ? -15.188 3.387 -15.574 1.00 35.78 185 ASN A C 1
ATOM 1445 O O . ASN A 1 185 ? -14.509 4.093 -16.315 1.00 35.78 185 ASN A O 1
ATOM 1449 N N . GLY A 1 186 ? -14.785 3.014 -14.358 1.00 24.98 186 GLY A N 1
ATOM 1450 C CA . GLY A 1 186 ? -13.499 3.416 -13.785 1.00 24.98 186 GLY A CA 1
ATOM 1451 C C . GLY A 1 186 ? -13.169 2.742 -12.453 1.00 24.98 186 GLY A C 1
ATOM 1452 O O . GLY A 1 186 ? -12.593 3.370 -11.573 1.00 24.98 186 GLY A O 1
ATOM 1453 N N . CYS A 1 187 ? -13.552 1.476 -12.265 1.00 29.62 187 CYS A N 1
ATOM 1454 C CA . CYS A 1 187 ? -13.040 0.668 -11.155 1.00 29.62 187 CYS A CA 1
ATOM 1455 C C . CYS A 1 187 ? -11.579 0.313 -11.452 1.00 29.62 187 CYS A C 1
ATOM 1457 O O . CYS A 1 187 ? -11.357 -0.376 -12.440 1.00 29.62 187 CYS A O 1
ATOM 1459 N N . ILE A 1 188 ? -10.629 0.792 -10.630 1.00 28.33 188 ILE A N 1
ATOM 1460 C CA . ILE A 1 188 ? -9.348 0.133 -10.248 1.00 28.33 188 ILE A CA 1
ATOM 1461 C C . ILE A 1 188 ? -8.455 1.037 -9.353 1.00 28.33 188 ILE A C 1
ATOM 1463 O O . ILE A 1 188 ? -7.535 0.546 -8.707 1.00 28.33 188 ILE A O 1
ATOM 1467 N N . TYR A 1 189 ? -8.727 2.334 -9.195 1.00 30.78 189 TYR A N 1
ATOM 1468 C CA . TYR A 1 189 ? -7.763 3.262 -8.575 1.00 30.78 189 TYR A CA 1
ATOM 1469 C C . TYR A 1 189 ? -7.953 3.559 -7.081 1.00 30.78 189 TYR A C 1
ATOM 1471 O O . TYR A 1 189 ? -7.980 4.722 -6.716 1.00 30.78 189 TYR A O 1
ATOM 1479 N N . LEU A 1 190 ? -8.058 2.578 -6.184 1.00 30.30 190 LEU A N 1
ATOM 1480 C CA . LEU A 1 190 ? -8.003 2.877 -4.739 1.00 30.30 190 LEU A CA 1
ATOM 1481 C C . LEU A 1 190 ? -7.536 1.664 -3.927 1.00 30.30 190 LEU A C 1
ATOM 1483 O O . LEU A 1 190 ? -8.347 0.912 -3.406 1.00 30.30 190 LEU A O 1
ATOM 1487 N N . TRP A 1 191 ? -6.221 1.481 -3.799 1.00 29.50 191 TRP A N 1
ATOM 1488 C CA . TRP A 1 191 ? -5.654 0.484 -2.872 1.00 29.50 191 TRP A CA 1
ATOM 1489 C C . TRP A 1 191 ? -4.829 1.098 -1.733 1.00 29.50 191 TRP A C 1
ATOM 1491 O O . TRP A 1 191 ? -4.591 0.432 -0.736 1.00 29.50 191 TRP A O 1
ATOM 1501 N N . PHE A 1 192 ? -4.463 2.384 -1.807 1.00 37.59 192 PHE A N 1
ATOM 1502 C CA . PHE A 1 192 ? -3.657 3.021 -0.754 1.00 37.59 192 PHE A CA 1
ATOM 1503 C C . PHE A 1 192 ? -4.458 3.527 0.458 1.00 37.59 192 PHE A C 1
ATOM 1505 O O . PHE A 1 192 ? -3.850 3.798 1.487 1.00 37.59 192 PHE A O 1
ATOM 1512 N N . LEU A 1 193 ? -5.790 3.656 0.363 1.00 30.91 193 LEU A N 1
ATOM 1513 C CA . LEU A 1 193 ? -6.628 4.104 1.492 1.00 30.91 193 LEU A CA 1
ATOM 1514 C C . LEU A 1 193 ? -7.676 3.111 1.978 1.00 30.91 193 LEU A C 1
ATOM 1516 O O . LEU A 1 193 ? -8.069 3.190 3.134 1.00 30.91 193 LEU A O 1
ATOM 1520 N N . PHE A 1 194 ? -8.111 2.163 1.150 1.00 31.92 194 PHE A N 1
ATOM 1521 C CA . PHE A 1 194 ? -9.140 1.212 1.579 1.00 31.92 194 PHE A CA 1
ATOM 1522 C C . PHE A 1 194 ? -8.601 0.062 2.436 1.00 31.92 194 PHE A C 1
ATOM 1524 O O . PHE A 1 194 ? -9.389 -0.639 3.059 1.00 31.92 194 PHE A O 1
ATOM 1531 N N . ALA A 1 195 ? -7.279 -0.122 2.514 1.00 34.66 195 ALA A N 1
ATOM 1532 C CA . ALA A 1 195 ? -6.696 -1.141 3.385 1.00 34.66 195 ALA A CA 1
ATOM 1533 C C . ALA A 1 195 ? -6.757 -0.771 4.878 1.00 34.66 195 ALA A C 1
ATOM 1535 O O . ALA A 1 195 ? -6.645 -1.661 5.713 1.00 34.66 195 ALA A O 1
ATOM 1536 N N . THR A 1 196 ? -6.930 0.512 5.214 1.00 48.47 196 THR A N 1
ATOM 1537 C CA . THR A 1 196 ? -6.862 0.998 6.603 1.00 48.47 196 THR A CA 1
ATOM 1538 C C . THR A 1 196 ? -7.982 1.954 6.988 1.00 48.47 196 THR A C 1
ATOM 1540 O O . THR A 1 196 ? -8.034 2.383 8.135 1.00 48.47 196 THR A O 1
ATOM 1543 N N . LEU A 1 197 ? -8.880 2.301 6.063 1.00 43.25 197 LEU A N 1
ATOM 1544 C CA . LEU A 1 197 ? -10.019 3.157 6.358 1.00 43.25 197 LEU A CA 1
ATOM 1545 C C . LEU A 1 197 ? -11.288 2.620 5.705 1.00 43.25 197 LEU A C 1
ATOM 1547 O O . LEU A 1 197 ? -11.403 2.578 4.478 1.00 43.25 197 LEU A O 1
ATOM 1551 N N . LEU A 1 198 ? -12.255 2.240 6.535 1.00 63.44 198 LEU A N 1
ATOM 1552 C CA . LEU A 1 198 ? -13.563 1.767 6.090 1.00 63.44 198 LEU A CA 1
ATOM 1553 C C . LEU A 1 198 ? -14.621 2.854 6.278 1.00 63.44 198 LEU A C 1
ATOM 1555 O O . LEU A 1 198 ? -14.617 3.586 7.267 1.00 63.44 198 LEU A O 1
ATOM 1559 N N . LEU A 1 199 ? -15.532 2.949 5.306 1.00 55.06 199 LEU A N 1
ATOM 1560 C CA . LEU A 1 199 ? -16.662 3.877 5.306 1.00 55.06 199 LEU A CA 1
ATOM 1561 C C . LEU A 1 199 ? -17.971 3.097 5.420 1.00 55.06 199 LEU A C 1
ATOM 1563 O O . LEU A 1 199 ? -18.213 2.175 4.639 1.00 55.06 199 LEU A O 1
ATOM 1567 N N . ARG A 1 200 ? -18.844 3.500 6.347 1.00 52.03 200 ARG A N 1
ATOM 1568 C CA . ARG A 1 200 ? -20.187 2.928 6.501 1.00 52.03 200 ARG A CA 1
ATOM 1569 C C . ARG A 1 200 ? -21.191 3.878 5.871 1.00 52.03 200 ARG A C 1
ATOM 1571 O O . ARG A 1 200 ? -21.257 5.054 6.221 1.00 52.03 200 ARG A O 1
ATOM 1578 N N . LYS A 1 201 ? -21.998 3.359 4.946 1.00 38.34 201 LYS A N 1
ATOM 1579 C CA . LYS A 1 201 ? -23.169 4.072 4.432 1.00 38.34 201 LYS A CA 1
ATOM 1580 C C . LYS A 1 201 ? -24.293 3.911 5.452 1.00 38.34 201 LYS A C 1
ATOM 1582 O O . LYS A 1 201 ? -24.776 2.800 5.650 1.00 38.34 201 LYS A O 1
ATOM 1587 N N . VAL A 1 202 ? -24.670 5.001 6.110 1.00 41.62 202 VAL A N 1
ATOM 1588 C CA . VAL A 1 202 ? -25.876 5.046 6.941 1.00 41.62 202 VAL A CA 1
ATOM 1589 C C . VAL A 1 202 ? -27.051 5.279 5.987 1.00 41.62 202 VAL A C 1
ATOM 1591 O O . VAL A 1 202 ? -27.067 6.293 5.288 1.00 41.62 202 VAL A O 1
ATOM 1594 N N . TRP A 1 203 ? -27.959 4.308 5.885 1.00 39.03 203 TRP A N 1
ATOM 1595 C CA . TRP A 1 203 ? -29.259 4.448 5.220 1.00 39.03 203 TRP A CA 1
ATOM 1596 C C . TRP A 1 203 ? -30.351 4.484 6.279 1.00 39.03 203 TRP A C 1
ATOM 1598 O O . TRP A 1 203 ? -30.231 3.687 7.237 1.00 39.03 203 TRP A O 1
#

InterPro domains:
  IPR029058 Alpha/Beta hydrolase fold [G3DSA:3.40.50.1820] (1-156)
  IPR029058 Alpha/Beta hydrolase fold [SSF53474] (18-155)

pLDDT: mean 80.65, std 24.58, range [24.98, 98.56]

Radius of gyration: 20.61 Å; Cα contacts (8 Å, |Δi|>4): 204; chains: 1; bounding box: 54×53×40 Å